Protein AF-0000000084469765 (afdb_homodimer)

pLDDT: mean 85.19, std 21.88, range [20.09, 98.94]

Structure (mmCIF, N/CA/C/O backbone):
data_AF-0000000084469765-model_v1
#
loop_
_entity.id
_entity.type
_entity.pdbx_description
1 polymer 'SnoaL-like domain-containing protein'
#
loop_
_atom_site.group_PDB
_atom_site.id
_atom_site.type_symbol
_atom_site.label_atom_id
_atom_site.label_alt_id
_atom_site.label_comp_id
_atom_site.label_asym_id
_atom_site.label_entity_id
_atom_site.label_seq_id
_atom_site.pdbx_PDB_ins_code
_atom_site.Cartn_x
_atom_site.Cartn_y
_atom_site.Cartn_z
_atom_site.occupancy
_atom_site.B_iso_or_equiv
_atom_site.auth_seq_id
_atom_site.auth_comp_id
_atom_site.auth_asym_id
_atom_site.auth_atom_id
_atom_site.pdbx_PDB_model_num
ATOM 1 N N . MET A 1 1 ? 21.359 15.156 -1.216 1 36.59 1 MET A N 1
ATOM 2 C CA . MET A 1 1 ? 20.516 13.969 -1.286 1 36.59 1 MET A CA 1
ATOM 3 C C . MET A 1 1 ? 19.797 13.891 -2.623 1 36.59 1 MET A C 1
ATOM 5 O O . MET A 1 1 ? 19.312 14.906 -3.129 1 36.59 1 MET A O 1
ATOM 9 N N . ALA A 1 2 ? 20.156 13.023 -3.451 1 43.5 2 ALA A N 1
ATOM 10 C CA . ALA A 1 2 ? 19.703 13.031 -4.84 1 43.5 2 ALA A CA 1
ATOM 11 C C . ALA A 1 2 ? 18.188 13.203 -4.922 1 43.5 2 ALA A C 1
ATOM 13 O O . ALA A 1 2 ? 17.438 12.555 -4.184 1 43.5 2 ALA A O 1
ATOM 14 N N . SER A 1 3 ? 17.734 14.344 -5.312 1 59.38 3 SER A N 1
ATOM 15 C CA . SER A 1 3 ? 16.344 14.703 -5.551 1 59.38 3 SER A CA 1
ATOM 16 C C . SER A 1 3 ? 15.594 13.594 -6.281 1 59.38 3 SER A C 1
ATOM 18 O O . SER A 1 3 ? 16.125 12.984 -7.215 1 59.38 3 SER A O 1
ATOM 20 N N . GLN A 1 4 ? 14.758 12.805 -5.559 1 74.12 4 GLN A N 1
ATOM 21 C CA . GLN A 1 4 ? 14.008 11.711 -6.18 1 74.12 4 GLN A CA 1
ATOM 22 C C . GLN A 1 4 ? 13.062 12.242 -7.254 1 74.12 4 GLN A C 1
ATOM 24 O O . GLN A 1 4 ? 12.398 13.266 -7.059 1 74.12 4 GLN A O 1
ATOM 29 N N . GLU A 1 5 ? 13.25 11.789 -8.438 1 87.69 5 GLU A N 1
ATOM 30 C CA . GLU A 1 5 ? 12.344 12.156 -9.516 1 87.69 5 GLU A CA 1
ATOM 31 C C . GLU A 1 5 ? 10.883 11.969 -9.102 1 87.69 5 GLU A C 1
ATOM 33 O O . GLU A 1 5 ? 10.531 10.977 -8.461 1 87.69 5 GLU A O 1
ATOM 38 N N . GLN A 1 6 ? 10.117 13.062 -9.273 1 96 6 GLN A N 1
ATOM 39 C CA . GLN A 1 6 ? 8.703 13.047 -8.938 1 96 6 GLN A CA 1
ATOM 40 C C . GLN A 1 6 ? 7.844 12.969 -10.203 1 96 6 GLN A C 1
ATOM 42 O O . GLN A 1 6 ? 8.07 13.711 -11.156 1 96 6 GLN A O 1
ATOM 47 N N . VAL A 1 7 ? 6.977 12 -10.195 1 96.81 7 VAL A N 1
ATOM 48 C CA . VAL A 1 7 ? 6.078 11.789 -11.32 1 96.81 7 VAL A CA 1
ATOM 49 C C . VAL A 1 7 ? 4.629 11.922 -10.867 1 96.81 7 VAL A C 1
ATOM 51 O O . VAL A 1 7 ? 4.215 11.273 -9.898 1 96.81 7 VAL A O 1
ATOM 54 N N . VAL A 1 8 ? 3.945 12.773 -11.555 1 97.75 8 VAL A N 1
ATOM 55 C CA . VAL A 1 8 ? 2.529 12.984 -11.266 1 97.75 8 VAL A CA 1
ATOM 56 C C . VAL A 1 8 ? 1.688 12.508 -12.453 1 97.75 8 VAL A C 1
ATOM 58 O O . VAL A 1 8 ? 1.894 12.953 -13.586 1 97.75 8 VAL A O 1
ATOM 61 N N . ALA A 1 9 ? 0.76 11.602 -12.172 1 96.25 9 ALA A N 1
ATOM 62 C CA . ALA A 1 9 ? -0.083 11.07 -13.234 1 96.25 9 ALA A CA 1
ATOM 63 C C . ALA A 1 9 ? -1.016 12.141 -13.789 1 96.25 9 ALA A C 1
ATOM 65 O O . ALA A 1 9 ? -1.381 13.078 -13.078 1 96.25 9 ALA A O 1
ATOM 66 N N . PRO A 1 10 ? -1.424 11.93 -15.109 1 94.44 10 PRO A N 1
ATOM 67 C CA . PRO A 1 10 ? -2.453 12.836 -15.633 1 94.44 10 PRO A CA 1
ATOM 68 C C . PRO A 1 10 ? -3.732 12.812 -14.797 1 94.44 10 PRO A C 1
ATOM 70 O O . PRO A 1 10 ? -4.105 11.766 -14.258 1 94.44 10 PRO A O 1
ATOM 73 N N . GLY A 1 11 ? -4.355 13.906 -14.656 1 95.06 11 GLY A N 1
ATOM 74 C CA . GLY A 1 11 ? -5.629 13.977 -13.961 1 95.06 11 GLY A CA 1
ATOM 75 C C . GLY A 1 11 ? -5.504 14.477 -12.539 1 95.06 11 GLY A C 1
ATOM 76 O O . GLY A 1 11 ? -6.504 14.82 -11.898 1 95.06 11 GLY A O 1
ATOM 77 N N . VAL A 1 12 ? -4.266 14.492 -12.031 1 98 12 VAL A N 1
ATOM 78 C CA . VAL A 1 12 ? -4.047 15.031 -10.688 1 98 12 VAL A CA 1
ATOM 79 C C . VAL A 1 12 ? -3.914 16.547 -10.766 1 98 12 VAL A C 1
ATOM 81 O O . VAL A 1 12 ? -2.988 17.062 -11.391 1 98 12 VAL A O 1
ATOM 84 N N . PRO A 1 13 ? -4.758 17.266 -10.094 1 98.38 13 PRO A N 1
ATOM 85 C CA . PRO A 1 13 ? -4.676 18.719 -10.156 1 98.38 13 PRO A CA 1
ATOM 86 C C . PRO A 1 13 ? -3.453 19.266 -9.422 1 98.38 13 PRO A C 1
ATOM 88 O O . PRO A 1 13 ? -3.014 18.688 -8.422 1 98.38 13 PRO A O 1
ATOM 91 N N . ALA A 1 14 ? -3.008 20.375 -9.875 1 98.44 14 ALA A N 1
ATOM 92 C CA . ALA A 1 14 ? -1.86 21.031 -9.258 1 98.44 14 ALA A CA 1
ATOM 93 C C . ALA A 1 14 ? -2.125 21.312 -7.777 1 98.44 14 ALA A C 1
ATOM 95 O O . ALA A 1 14 ? -1.207 21.266 -6.957 1 98.44 14 ALA A O 1
ATOM 96 N N . SER A 1 15 ? -3.387 21.641 -7.473 1 98.69 15 SER A N 1
ATOM 97 C CA . SER A 1 15 ? -3.732 21.938 -6.086 1 98.69 15 SER A CA 1
ATOM 98 C C . SER A 1 15 ? -3.553 20.719 -5.191 1 98.69 15 SER A C 1
ATOM 100 O O . SER A 1 15 ? -3.121 20.844 -4.047 1 98.69 15 SER A O 1
ATOM 102 N N . ALA A 1 16 ? -3.879 19.562 -5.691 1 98.75 16 ALA A N 1
ATOM 103 C CA . ALA A 1 16 ? -3.674 18.328 -4.938 1 98.75 16 ALA A CA 1
ATOM 104 C C . ALA A 1 16 ? -2.188 18.047 -4.738 1 98.75 16 ALA A C 1
ATOM 106 O O . ALA A 1 16 ? -1.765 17.656 -3.646 1 98.75 16 ALA A O 1
ATOM 107 N N . VAL A 1 17 ? -1.42 18.266 -5.805 1 98.75 17 VAL A N 1
ATOM 108 C CA . VAL A 1 17 ? 0.022 18.062 -5.719 1 98.75 17 VAL A CA 1
ATOM 109 C C . VAL A 1 17 ? 0.619 18.984 -4.668 1 98.75 17 VAL A C 1
ATOM 111 O O . VAL A 1 17 ? 1.444 18.578 -3.854 1 98.75 17 VAL A O 1
ATOM 114 N N . SER A 1 18 ? 0.195 20.203 -4.688 1 98.75 18 SER A N 1
ATOM 115 C CA . SER A 1 18 ? 0.689 21.188 -3.729 1 98.75 18 SER A CA 1
ATOM 116 C C . SER A 1 18 ? 0.353 20.781 -2.299 1 98.75 18 SER A C 1
ATOM 118 O O . SER A 1 18 ? 1.191 20.891 -1.402 1 98.75 18 SER A O 1
ATOM 120 N N . LEU A 1 19 ? -0.868 20.344 -2.043 1 98.88 19 LEU A N 1
ATOM 121 C CA . LEU A 1 19 ? -1.267 19.891 -0.715 1 98.88 19 LEU A CA 1
ATOM 122 C C . LEU A 1 19 ? -0.397 18.719 -0.257 1 98.88 19 LEU A C 1
ATOM 124 O O . LEU A 1 19 ? 0.121 18.734 0.862 1 98.88 19 LEU A O 1
ATOM 128 N N . ILE A 1 20 ? -0.228 17.734 -1.113 1 98.75 20 ILE A N 1
ATOM 129 C CA . ILE A 1 20 ? 0.513 16.531 -0.775 1 98.75 20 ILE A CA 1
ATOM 130 C C . ILE A 1 20 ? 1.977 16.875 -0.513 1 98.75 20 ILE A C 1
ATOM 132 O O . ILE A 1 20 ? 2.564 16.406 0.467 1 98.75 20 ILE A O 1
ATOM 136 N N . ASP A 1 21 ? 2.51 17.688 -1.367 1 98.31 21 ASP A N 1
ATOM 137 C CA . ASP A 1 21 ? 3.885 18.156 -1.185 1 98.31 21 ASP A CA 1
ATOM 138 C C . ASP A 1 21 ? 4.047 18.891 0.14 1 98.31 21 ASP A C 1
ATOM 140 O O . ASP A 1 21 ? 4.984 18.625 0.896 1 98.31 21 ASP A O 1
ATOM 144 N N . THR A 1 22 ? 3.184 19.812 0.427 1 98.44 22 THR A N 1
ATOM 145 C CA . THR A 1 22 ? 3.219 20.578 1.672 1 98.44 22 THR A CA 1
ATOM 146 C C . THR A 1 22 ? 3.078 19.641 2.875 1 98.44 22 THR A C 1
ATOM 148 O O . THR A 1 22 ? 3.822 19.766 3.85 1 98.44 22 THR A O 1
ATOM 151 N N . PHE A 1 23 ? 2.133 18.719 2.84 1 98.69 23 PHE A N 1
ATOM 152 C CA . PHE A 1 23 ? 1.868 17.812 3.943 1 98.69 23 PHE A CA 1
ATOM 153 C C . PHE A 1 23 ? 3.131 17.047 4.328 1 98.69 23 PHE A C 1
ATOM 155 O O . PHE A 1 23 ? 3.486 16.984 5.508 1 98.69 23 PHE A O 1
ATOM 162 N N . TYR A 1 24 ? 3.818 16.5 3.328 1 97.94 24 TYR A N 1
ATOM 163 C CA . TYR A 1 24 ? 4.996 15.711 3.664 1 97.94 24 TYR A CA 1
ATOM 164 C C . TYR A 1 24 ? 6.141 16.609 4.117 1 97.94 24 TYR A C 1
ATOM 166 O O . TYR A 1 24 ? 6.934 16.219 4.98 1 97.94 24 TYR A O 1
ATOM 174 N N . ARG A 1 25 ? 6.262 17.797 3.566 1 97.25 25 ARG A N 1
ATOM 175 C CA . ARG A 1 25 ? 7.27 18.75 4.027 1 97.25 25 ARG A CA 1
ATOM 176 C C . ARG A 1 25 ? 7.051 19.109 5.496 1 97.25 25 ARG A C 1
ATOM 178 O O . ARG A 1 25 ? 7.977 19.016 6.305 1 97.25 25 ARG A O 1
ATOM 185 N N . VAL A 1 26 ? 5.84 19.438 5.832 1 97.5 26 VAL A N 1
ATOM 186 C CA . VAL A 1 26 ? 5.566 19.906 7.184 1 97.5 26 VAL A CA 1
ATOM 187 C C . VAL A 1 26 ? 5.508 18.719 8.141 1 97.5 26 VAL A C 1
ATOM 189 O O . VAL A 1 26 ? 5.578 18.891 9.359 1 97.5 26 VAL A O 1
ATOM 192 N N . SER A 1 27 ? 5.32 17.516 7.688 1 96.56 27 SER A N 1
ATOM 193 C CA . SER A 1 27 ? 5.41 16.312 8.508 1 96.56 27 SER A CA 1
ATOM 194 C C . SER A 1 27 ? 6.789 16.188 9.141 1 96.56 27 SER A C 1
ATOM 196 O O . SER A 1 27 ? 6.934 15.578 10.211 1 96.56 27 SER A O 1
ATOM 198 N N . ASP A 1 28 ? 7.793 16.734 8.5 1 96.25 28 ASP A N 1
ATOM 199 C CA . ASP A 1 28 ? 9.18 16.594 8.945 1 96.25 28 ASP A CA 1
ATOM 200 C C . ASP A 1 28 ? 9.609 17.781 9.797 1 96.25 28 ASP A C 1
ATOM 202 O O . ASP A 1 28 ? 10.742 17.812 10.281 1 96.25 28 ASP A O 1
ATOM 206 N N . LEU A 1 29 ? 8.789 18.766 9.93 1 94.19 29 LEU A N 1
ATOM 207 C CA . LEU A 1 29 ? 9.109 19.984 10.672 1 94.19 29 LEU A CA 1
ATOM 208 C C . LEU A 1 29 ? 8.453 19.969 12.047 1 94.19 29 LEU A C 1
ATOM 210 O O . LEU A 1 29 ? 7.449 19.281 12.258 1 94.19 29 LEU A O 1
ATOM 214 N N . PRO A 1 30 ? 8.953 20.734 12.984 1 90.06 30 PRO A N 1
ATOM 215 C CA . PRO A 1 30 ? 8.383 20.75 14.336 1 90.06 30 PRO A CA 1
ATOM 216 C C . PRO A 1 30 ? 7.133 21.625 14.438 1 90.06 30 PRO A C 1
ATOM 218 O O . PRO A 1 30 ? 6.516 21.703 15.5 1 90.06 30 PRO A O 1
ATOM 221 N N . THR A 1 31 ? 6.57 22.125 13.414 1 90.88 31 THR A N 1
ATOM 222 C CA . THR A 1 31 ? 5.457 23.062 13.445 1 90.88 31 THR A CA 1
ATOM 223 C C . THR A 1 31 ? 4.125 22.328 13.391 1 90.88 31 THR A C 1
ATOM 225 O O . THR A 1 31 ? 3.738 21.812 12.344 1 90.88 31 THR A O 1
ATOM 228 N N . ASP A 1 32 ? 3.355 22.406 14.398 1 95.56 32 ASP A N 1
ATOM 229 C CA . ASP A 1 32 ? 2.074 21.703 14.469 1 95.56 32 ASP A CA 1
ATOM 230 C C . ASP A 1 32 ? 1.004 22.453 13.672 1 95.56 32 ASP A C 1
ATOM 232 O O . ASP A 1 32 ? 0.179 21.828 13 1 95.56 32 ASP A O 1
ATOM 236 N N . ASP A 1 33 ? 1.081 23.719 13.711 1 96.25 33 ASP A N 1
ATOM 237 C CA . ASP A 1 33 ? 0.014 24.5 13.086 1 96.25 33 ASP A CA 1
ATOM 238 C C . ASP A 1 33 ? -0.043 24.25 11.586 1 96.25 33 ASP A C 1
ATOM 240 O O . ASP A 1 33 ? -1.118 24.016 11.023 1 96.25 33 ASP A O 1
ATOM 244 N N . GLU A 1 34 ? 1.101 24.406 10.945 1 96.75 34 GLU A N 1
ATOM 245 C CA . GLU A 1 34 ? 1.133 24.188 9.508 1 96.75 34 GLU A CA 1
ATOM 246 C C . GLU A 1 34 ? 0.722 22.766 9.156 1 96.75 34 GLU A C 1
ATOM 248 O O . GLU A 1 34 ? 0.023 22.531 8.164 1 96.75 34 GLU A O 1
ATOM 253 N N . TYR A 1 35 ? 1.145 21.812 9.953 1 97.94 35 TYR A N 1
ATOM 254 C CA . TYR A 1 35 ? 0.777 20.406 9.773 1 97.94 35 TYR A CA 1
ATOM 255 C C . TYR A 1 35 ? -0.729 20.219 9.906 1 97.94 35 TYR A C 1
ATOM 257 O O . TYR A 1 35 ? -1.361 19.609 9.039 1 97.94 35 TYR A O 1
ATOM 265 N N . MET A 1 36 ? -1.303 20.812 10.898 1 98.12 36 MET A N 1
ATOM 266 C CA . MET A 1 36 ? -2.727 20.625 11.164 1 98.12 36 MET A CA 1
ATOM 267 C C . MET A 1 36 ? -3.572 21.344 10.117 1 98.12 36 MET A C 1
ATOM 269 O O . MET A 1 36 ? -4.695 20.922 9.828 1 98.12 36 MET A O 1
ATOM 273 N N . ALA A 1 37 ? -3.029 22.359 9.57 1 98.25 37 ALA A N 1
ATOM 274 C CA . ALA A 1 37 ? -3.756 23.156 8.57 1 98.25 37 ALA A CA 1
ATOM 275 C C . ALA A 1 37 ? -3.99 22.344 7.301 1 98.25 37 ALA A C 1
ATOM 277 O O . ALA A 1 37 ? -4.789 22.734 6.449 1 98.25 37 ALA A O 1
ATOM 278 N N . CYS A 1 38 ? -3.342 21.234 7.117 1 98.75 38 CYS A N 1
ATOM 279 C CA . CYS A 1 38 ? -3.518 20.406 5.934 1 98.75 38 CYS A CA 1
ATOM 280 C C . CYS A 1 38 ? -4.793 19.578 6.035 1 98.75 38 CYS A C 1
ATOM 282 O O . CYS A 1 38 ? -5.254 19.016 5.039 1 98.75 38 CYS A O 1
ATOM 284 N N . PHE A 1 39 ? -5.383 19.453 7.25 1 98.81 39 PHE A N 1
ATOM 285 C CA . PHE A 1 39 ? -6.469 18.516 7.496 1 98.81 39 PHE A CA 1
ATOM 286 C C . PHE A 1 39 ? -7.801 19.25 7.629 1 98.81 39 PHE A C 1
ATOM 288 O O . PHE A 1 39 ? -7.867 20.328 8.227 1 98.81 39 PHE A O 1
ATOM 295 N N . ALA A 1 40 ? -8.836 18.641 7.051 1 98.69 40 ALA A N 1
ATOM 296 C CA . ALA A 1 40 ? -10.195 19.031 7.406 1 98.69 40 ALA A CA 1
ATOM 297 C C . ALA A 1 40 ? -10.477 18.766 8.883 1 98.69 40 ALA A C 1
ATOM 299 O O . ALA A 1 40 ? -9.836 17.906 9.5 1 98.69 40 ALA A O 1
ATOM 300 N N . PRO A 1 41 ? -11.398 19.469 9.477 1 97.62 41 PRO A N 1
ATOM 301 C CA . PRO A 1 41 ? -11.633 19.344 10.922 1 97.62 41 PRO A CA 1
ATOM 302 C C . PRO A 1 41 ? -12.047 17.938 11.336 1 97.62 41 PRO A C 1
ATOM 304 O O . PRO A 1 41 ? -11.766 17.516 12.461 1 97.62 41 PRO A O 1
ATOM 307 N N . ASP A 1 42 ? -12.664 17.188 10.461 1 96.81 42 ASP A N 1
ATOM 308 C CA . ASP A 1 42 ? -13.125 15.852 10.789 1 96.81 42 ASP A CA 1
ATOM 309 C C . ASP A 1 42 ? -12.336 14.789 10.031 1 96.81 42 ASP A C 1
ATOM 311 O O . ASP A 1 42 ? -12.844 13.703 9.75 1 96.81 42 ASP A O 1
ATOM 315 N N . ALA A 1 43 ? -11.164 15.172 9.656 1 98 43 ALA A N 1
ATOM 316 C CA . ALA A 1 43 ? -10.336 14.266 8.859 1 98 43 ALA A CA 1
ATOM 317 C C . ALA A 1 43 ? -10.109 12.945 9.594 1 98 43 ALA A C 1
ATOM 319 O O . ALA A 1 43 ? -10.117 12.898 10.828 1 98 43 ALA A O 1
ATOM 320 N N . VAL A 1 44 ? -9.953 11.906 8.836 1 94.38 44 VAL A N 1
ATOM 321 C CA . VAL A 1 44 ? -9.586 10.586 9.328 1 94.38 44 VAL A CA 1
ATOM 322 C C . VAL A 1 44 ? -8.148 10.273 8.922 1 94.38 44 VAL A C 1
ATOM 324 O O . VAL A 1 44 ? -7.781 10.422 7.754 1 94.38 44 VAL A O 1
ATOM 327 N N . PHE A 1 45 ? -7.41 9.922 9.898 1 92.56 45 PHE A N 1
ATOM 328 C CA . PHE A 1 45 ? -5.988 9.641 9.75 1 92.56 45 PHE A CA 1
ATOM 329 C C . PHE A 1 45 ? -5.66 8.242 10.242 1 92.56 45 PHE A C 1
ATOM 331 O O . PHE A 1 45 ? -5.906 7.91 11.406 1 92.56 45 PHE A O 1
ATOM 338 N N . ASN A 1 46 ? -5.094 7.438 9.227 1 89.38 46 ASN A N 1
ATOM 339 C CA . ASN A 1 46 ? -4.883 6.035 9.578 1 89.38 46 ASN A CA 1
ATOM 340 C C . ASN A 1 46 ? -3.557 5.516 9.031 1 89.38 46 ASN A C 1
ATOM 342 O O . ASN A 1 46 ? -3.449 5.199 7.848 1 89.38 46 ASN A O 1
ATOM 346 N N . ILE A 1 47 ? -2.506 5.281 9.867 1 82.12 47 ILE A N 1
ATOM 347 C CA . ILE A 1 47 ? -1.258 4.613 9.516 1 82.12 47 ILE A CA 1
ATOM 348 C C . ILE A 1 47 ? -1.161 3.277 10.25 1 82.12 47 ILE A C 1
ATOM 350 O O . ILE A 1 47 ? -1.103 2.217 9.625 1 82.12 47 ILE A O 1
ATOM 354 N N . MET A 1 48 ? -1.177 3.305 11.57 1 71.81 48 MET A N 1
ATOM 355 C CA . MET A 1 48 ? -1.205 2.117 12.422 1 71.81 48 MET A CA 1
ATOM 356 C C . MET A 1 48 ? -2.535 2.008 13.156 1 71.81 48 MET A C 1
ATOM 358 O O . MET A 1 48 ? -3.078 0.912 13.312 1 71.81 48 MET A O 1
ATOM 362 N N . LYS A 1 49 ? -2.99 3.158 13.5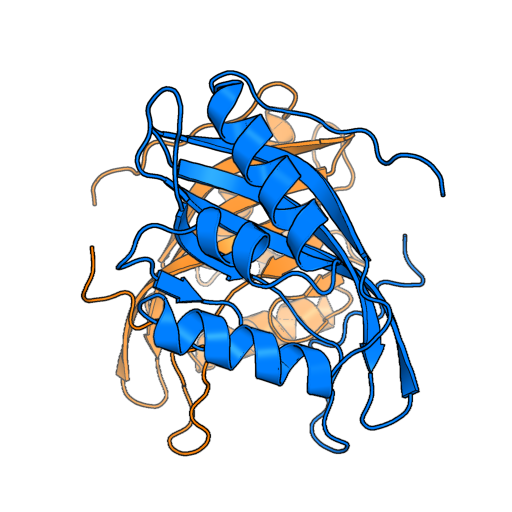31 1 77.44 49 LYS A N 1
ATOM 363 C CA . LYS A 1 49 ? -4.273 3.312 14.211 1 77.44 49 LYS A CA 1
ATOM 364 C C . LYS A 1 49 ? -5.055 4.496 13.648 1 77.44 49 LYS A C 1
ATOM 366 O O . LYS A 1 49 ? -4.469 5.52 13.297 1 77.44 49 LYS A O 1
ATOM 371 N N . GLU A 1 50 ? -6.391 4.242 13.695 1 85.62 50 GLU A N 1
ATOM 372 C CA . GLU A 1 50 ? -7.25 5.309 13.203 1 85.62 50 GLU A CA 1
ATOM 373 C C . GLU A 1 50 ? -7.332 6.465 14.203 1 85.62 50 GLU A C 1
ATOM 375 O O . GLU A 1 50 ? -7.461 6.238 15.406 1 85.62 50 GLU A O 1
ATOM 380 N N . ARG A 1 51 ? -7.188 7.621 13.695 1 93 51 ARG A N 1
ATOM 381 C CA . ARG A 1 51 ? -7.43 8.867 14.414 1 93 51 ARG A CA 1
ATOM 382 C C . ARG A 1 51 ? -8.469 9.719 13.703 1 93 51 ARG A C 1
ATOM 384 O O . ARG A 1 51 ? -8.461 9.812 12.469 1 93 51 ARG A O 1
ATOM 391 N N . VAL A 1 52 ? -9.273 10.328 14.539 1 94.44 52 VAL A N 1
ATOM 392 C CA . VAL A 1 52 ? -10.352 11.117 13.945 1 94.44 52 VAL A CA 1
ATOM 393 C C . VAL A 1 52 ? -10.344 12.531 14.516 1 94.44 52 VAL A C 1
ATOM 395 O O . VAL A 1 52 ? -10.336 12.711 15.734 1 94.44 52 VAL A O 1
ATOM 398 N N . GLY A 1 53 ? -10.32 13.453 13.602 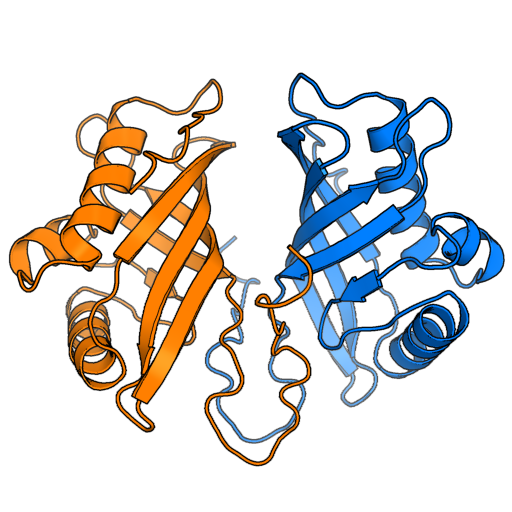1 97.69 53 GLY A N 1
ATOM 399 C CA . GLY A 1 53 ? -10.391 14.844 14.008 1 97.69 53 GLY A CA 1
ATOM 400 C C . GLY A 1 53 ? -9.039 15.414 14.406 1 97.69 53 GLY A C 1
ATOM 401 O O . GLY A 1 53 ? -8.086 14.672 14.633 1 97.69 53 GLY A O 1
ATOM 402 N N . HIS A 1 54 ? -8.992 16.703 14.539 1 98 54 HIS A N 1
ATOM 403 C CA . HIS A 1 54 ? -7.746 17.422 14.781 1 98 54 HIS A CA 1
ATOM 404 C C . HIS A 1 54 ? -7.113 17 16.109 1 98 54 HIS A C 1
ATOM 406 O O . HIS A 1 54 ? -5.895 16.828 16.188 1 98 54 HIS A O 1
ATOM 412 N N . ASP A 1 55 ? -7.902 16.781 17.062 1 97.44 55 ASP A N 1
ATOM 413 C CA . ASP A 1 55 ? -7.355 16.469 18.375 1 97.44 55 ASP A CA 1
ATOM 414 C C . ASP A 1 55 ? -6.602 15.141 18.359 1 97.44 55 ASP A C 1
ATOM 416 O O . ASP A 1 55 ? -5.449 15.07 18.781 1 97.44 55 ASP A O 1
ATOM 420 N N . GLU A 1 56 ? -7.273 14.133 17.844 1 96.69 56 GLU A N 1
ATOM 421 C CA . GLU A 1 56 ? -6.629 12.828 17.828 1 96.69 56 GLU A CA 1
ATOM 422 C C . GLU A 1 56 ? -5.422 12.82 16.891 1 96.69 56 GLU A C 1
ATOM 424 O O . GLU A 1 56 ? -4.41 12.18 17.172 1 96.69 56 GLU A O 1
ATOM 429 N N . ILE A 1 57 ? -5.539 13.523 15.789 1 97.19 57 ILE A N 1
ATOM 430 C CA . ILE A 1 57 ? -4.441 13.586 14.836 1 97.19 57 ILE A CA 1
ATOM 431 C C . ILE A 1 57 ? -3.248 14.305 15.461 1 97.19 57 ILE A C 1
ATOM 433 O O . ILE A 1 57 ? -2.107 13.852 15.344 1 97.19 57 ILE A O 1
ATOM 437 N N . LEU A 1 58 ? -3.539 15.383 16.156 1 97.44 58 LEU A N 1
ATOM 438 C CA . LEU A 1 58 ? -2.471 16.109 16.828 1 97.44 58 LEU A CA 1
ATOM 439 C C . LEU A 1 58 ? -1.814 15.242 17.891 1 97.44 58 LEU A C 1
ATOM 441 O O . LEU A 1 58 ? -0.59 15.242 18.031 1 97.44 58 LEU A O 1
ATOM 445 N N . GLN A 1 59 ? -2.586 14.508 18.641 1 95.88 59 GLN A N 1
ATOM 446 C CA . GLN A 1 59 ? -2.043 13.609 19.656 1 95.88 59 GLN A CA 1
ATOM 447 C C . GLN A 1 59 ? -1.144 12.547 19.016 1 95.88 59 GLN A C 1
ATOM 449 O O . GLN A 1 59 ? -0.088 12.219 19.562 1 95.88 59 GLN A O 1
ATOM 454 N N . SER A 1 60 ? -1.591 12.055 17.953 1 93.06 60 SER A N 1
ATOM 455 C CA . SER A 1 60 ? -0.788 11.07 17.234 1 93.06 60 SER A CA 1
ATOM 456 C C . SER A 1 60 ? 0.536 11.672 16.766 1 93.06 60 SER A C 1
ATOM 458 O O . SER A 1 60 ? 1.579 11.016 16.844 1 93.06 60 SER A O 1
ATOM 460 N N . ARG A 1 61 ? 0.444 12.867 16.234 1 95.56 61 ARG A N 1
ATOM 461 C CA . ARG A 1 61 ? 1.659 13.547 15.805 1 95.56 61 ARG A CA 1
ATOM 462 C C . ARG A 1 61 ? 2.645 13.695 16.969 1 95.56 61 ARG A C 1
ATOM 464 O O . ARG A 1 61 ? 3.832 13.398 16.812 1 95.56 61 ARG A O 1
ATOM 471 N N . LYS A 1 62 ? 2.189 14.117 18.062 1 94.25 62 LYS A N 1
ATOM 472 C CA . LYS A 1 62 ? 3.037 14.312 19.234 1 94.25 62 LYS A CA 1
ATOM 473 C C . LYS A 1 62 ? 3.652 13 19.688 1 94.25 62 LYS A C 1
ATOM 475 O O . LYS A 1 62 ? 4.844 12.938 20.016 1 94.25 62 LYS A O 1
ATOM 480 N N . TRP A 1 63 ? 2.863 12.023 19.688 1 90.75 63 TRP A N 1
ATOM 481 C CA . TRP A 1 63 ? 3.363 10.703 20.047 1 90.75 63 TRP A CA 1
ATOM 482 C C . TRP A 1 63 ? 4.441 10.25 19.062 1 90.75 63 TRP A C 1
ATOM 484 O O . TRP A 1 63 ? 5.473 9.711 19.484 1 90.75 63 TRP A O 1
ATOM 494 N N . GLY A 1 64 ? 4.18 10.406 17.812 1 88.38 64 GLY A N 1
ATOM 495 C CA . GLY A 1 64 ? 5.152 10.031 16.797 1 88.38 64 GLY A CA 1
ATOM 496 C C . GLY A 1 64 ? 6.512 10.672 17 1 88.38 64 GLY A C 1
ATOM 497 O O . GLY A 1 64 ? 7.543 10.031 16.828 1 88.38 64 GLY A O 1
ATOM 498 N N . LYS A 1 65 ? 6.516 11.82 17.469 1 90.69 65 LYS A N 1
ATOM 499 C CA . LYS A 1 65 ? 7.758 12.555 17.688 1 90.69 65 LYS A CA 1
ATOM 500 C C . LYS A 1 65 ? 8.531 11.984 18.875 1 90.69 65 LYS A C 1
ATOM 502 O O . LYS A 1 65 ? 9.711 12.281 19.047 1 90.69 65 LYS A O 1
ATOM 507 N N . THR A 1 66 ? 7.828 11.148 19.641 1 90.5 66 THR A N 1
ATOM 508 C CA . THR A 1 66 ? 8.523 10.5 20.75 1 90.5 66 THR A CA 1
ATOM 509 C C . THR A 1 66 ? 9.125 9.172 20.312 1 90.5 66 THR A C 1
ATOM 511 O O . THR A 1 66 ? 9.984 8.617 20.984 1 90.5 66 THR A O 1
ATOM 514 N N . THR A 1 67 ? 8.703 8.641 19.234 1 86.81 67 THR A N 1
ATOM 515 C CA . THR A 1 67 ? 9.086 7.289 18.844 1 86.81 67 THR A CA 1
ATOM 516 C C . THR A 1 67 ? 10.18 7.32 17.766 1 86.81 67 THR A C 1
ATOM 518 O O . THR A 1 67 ? 10.859 6.32 17.547 1 86.81 67 THR A O 1
ATOM 521 N N . ARG A 1 68 ? 10.336 8.438 17.125 1 89.69 68 ARG A N 1
ATOM 522 C CA . ARG A 1 68 ? 11.312 8.547 16.047 1 89.69 68 ARG A CA 1
ATOM 523 C C . ARG A 1 68 ? 11.891 9.953 15.977 1 89.69 68 ARG A C 1
ATOM 525 O O . ARG A 1 68 ? 11.242 10.922 16.375 1 89.69 68 ARG A O 1
ATOM 532 N N . THR A 1 69 ? 13.078 10.047 15.484 1 92.12 69 THR A N 1
ATOM 533 C CA . THR A 1 69 ? 13.75 11.32 15.227 1 92.12 69 THR A CA 1
ATOM 534 C C . THR A 1 69 ? 14.359 11.336 13.828 1 92.12 69 THR A C 1
ATOM 536 O O . THR A 1 69 ? 14.492 10.297 13.188 1 92.12 69 THR A O 1
ATOM 539 N N . GLY A 1 70 ? 14.594 12.57 13.312 1 94.12 70 GLY A N 1
ATOM 540 C CA . GLY A 1 70 ? 15.281 12.727 12.047 1 94.12 70 GLY A CA 1
ATOM 541 C C . GLY A 1 70 ? 14.469 12.234 10.859 1 94.12 70 GLY A C 1
ATOM 542 O O . GLY A 1 70 ? 15.023 11.703 9.898 1 94.12 70 GLY A O 1
ATOM 543 N N . GLN A 1 71 ? 13.234 12.281 10.984 1 95.06 71 GLN A N 1
ATOM 544 C CA . GLN A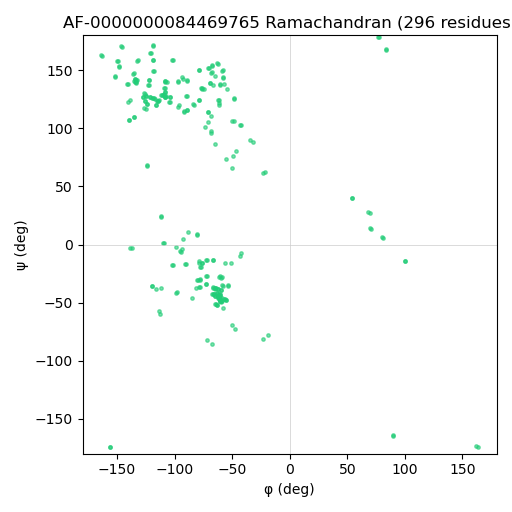 1 71 ? 12.406 11.758 9.898 1 95.06 71 GLN A CA 1
ATOM 545 C C . GLN A 1 71 ? 12.5 12.648 8.656 1 95.06 71 GLN A C 1
ATOM 547 O O . GLN A 1 71 ? 12.539 13.875 8.773 1 95.06 71 GLN A O 1
ATOM 552 N N . VAL A 1 72 ? 12.57 12.031 7.508 1 95.31 72 VAL A N 1
ATOM 553 C CA . VAL A 1 72 ? 12.555 12.656 6.191 1 95.31 72 VAL A CA 1
ATOM 554 C C . VAL A 1 72 ? 11.617 11.883 5.262 1 95.31 72 VAL A C 1
ATOM 556 O O . VAL A 1 72 ? 11.922 10.758 4.863 1 95.31 72 VAL A O 1
ATOM 559 N N . HIS A 1 73 ? 10.492 12.516 4.945 1 96.62 73 HIS A N 1
ATOM 560 C CA . HIS A 1 73 ? 9.562 11.922 3.986 1 96.62 73 HIS A CA 1
ATOM 561 C C . HIS A 1 73 ? 9.906 12.344 2.561 1 96.62 73 HIS A C 1
ATOM 563 O O . HIS A 1 73 ? 10.25 13.5 2.318 1 96.62 73 HIS A O 1
ATOM 569 N N . ARG A 1 74 ? 9.766 11.422 1.68 1 96.25 74 ARG A N 1
ATOM 570 C CA . ARG A 1 74 ? 9.859 11.68 0.245 1 96.25 74 ARG A CA 1
ATOM 571 C C . ARG A 1 74 ? 8.734 10.977 -0.509 1 96.25 74 ARG A C 1
ATOM 573 O O . ARG A 1 74 ? 8.328 9.875 -0.143 1 96.25 74 ARG A O 1
ATOM 580 N N . TRP A 1 75 ? 8.242 11.711 -1.478 1 96.75 75 TRP A N 1
ATOM 581 C CA . TRP A 1 75 ? 7.328 11.016 -2.381 1 96.75 75 TRP A CA 1
ATOM 582 C C . TRP A 1 75 ? 7.871 11.008 -3.805 1 96.75 75 TRP A C 1
ATOM 584 O O . TRP A 1 75 ? 8.641 11.898 -4.188 1 96.75 75 TRP A O 1
ATOM 594 N N . SER A 1 76 ? 7.547 9.977 -4.566 1 96.88 76 SER A N 1
ATOM 595 C CA . SER A 1 76 ? 8.086 9.844 -5.918 1 96.88 76 SER A CA 1
ATOM 596 C C . SER A 1 76 ? 6.965 9.828 -6.957 1 96.88 76 SER A C 1
ATOM 598 O O . SER A 1 76 ? 7.133 10.336 -8.062 1 96.88 76 SER A O 1
ATOM 600 N N . HIS A 1 77 ? 5.785 9.211 -6.648 1 97.56 77 HIS A N 1
ATOM 601 C CA . HIS A 1 77 ? 4.703 9.109 -7.621 1 97.56 77 HIS A CA 1
ATOM 602 C C . HIS A 1 77 ? 3.359 9.469 -6.992 1 97.56 77 HIS A C 1
ATOM 604 O O . HIS A 1 77 ? 3.088 9.094 -5.848 1 97.56 77 HIS A O 1
ATOM 610 N N . ILE A 1 78 ? 2.529 10.117 -7.707 1 98.44 78 ILE A N 1
ATOM 611 C CA . ILE A 1 78 ? 1.131 10.352 -7.363 1 98.44 78 ILE A CA 1
ATOM 612 C C . ILE A 1 78 ? 0.229 9.859 -8.492 1 98.44 78 ILE A C 1
ATOM 614 O O . ILE A 1 78 ? 0.438 10.195 -9.656 1 98.44 78 ILE A O 1
ATOM 618 N N . TRP A 1 79 ? -0.716 9.062 -8.117 1 97.81 79 TRP A N 1
ATOM 619 C CA . TRP A 1 79 ? -1.748 8.586 -9.031 1 97.81 79 TRP A CA 1
ATOM 620 C C . TRP A 1 79 ? -3.137 8.977 -8.539 1 97.81 79 TRP A C 1
ATOM 622 O O . TRP A 1 79 ? -3.289 9.461 -7.41 1 97.81 79 TRP A O 1
ATOM 632 N N . THR A 1 80 ? -4.078 8.852 -9.461 1 97.25 80 THR A N 1
ATOM 633 C CA . THR A 1 80 ? -5.461 9.117 -9.086 1 97.25 80 THR A CA 1
ATOM 634 C C . THR A 1 80 ? -6.383 8.016 -9.586 1 97.25 80 THR A C 1
ATOM 636 O O . THR A 1 80 ? -6.145 7.43 -10.648 1 97.25 80 THR A O 1
ATOM 639 N N . THR A 1 81 ? -7.391 7.664 -8.758 1 95.56 81 THR A N 1
ATOM 640 C CA . THR A 1 81 ? -8.391 6.68 -9.148 1 95.56 81 THR A CA 1
ATOM 641 C C . THR A 1 81 ? -9.75 7.348 -9.375 1 95.56 81 THR A C 1
ATOM 643 O O . THR A 1 81 ? -10.734 6.676 -9.68 1 95.56 81 THR A O 1
ATOM 646 N N . GLY A 1 82 ? -9.836 8.578 -9.234 1 93.19 82 GLY A N 1
ATOM 647 C CA . GLY A 1 82 ? -11.055 9.359 -9.367 1 93.19 82 GLY A CA 1
ATOM 648 C C . GLY A 1 82 ? -10.953 10.742 -8.758 1 93.19 82 GLY A C 1
ATOM 649 O O . GLY A 1 82 ? -9.875 11.148 -8.312 1 93.19 82 GLY A O 1
ATOM 650 N N . PRO A 1 83 ? -12.039 11.422 -8.742 1 95.44 83 PRO A N 1
ATOM 651 C CA . PRO A 1 83 ? -11.992 12.781 -8.195 1 95.44 83 PRO A CA 1
ATOM 652 C C . PRO A 1 83 ? -11.586 12.82 -6.727 1 95.44 83 PRO A C 1
ATOM 654 O O . PRO A 1 83 ? -12.172 12.109 -5.902 1 95.44 83 PRO A O 1
ATOM 657 N N . ASP A 1 84 ? -10.57 13.562 -6.449 1 97.94 84 ASP A N 1
ATOM 658 C CA . ASP A 1 84 ? -10.125 13.945 -5.109 1 97.94 84 ASP A CA 1
ATOM 659 C C . ASP A 1 84 ? -9.562 12.75 -4.355 1 97.94 84 ASP A C 1
ATOM 661 O O . ASP A 1 84 ? -9.516 12.75 -3.123 1 97.94 84 ASP A O 1
ATOM 665 N N . VAL A 1 85 ? -9.281 11.648 -5.066 1 97.81 85 VAL A N 1
ATOM 666 C CA . VAL A 1 85 ? -8.641 10.477 -4.477 1 97.81 85 VAL A CA 1
ATOM 667 C C . VAL A 1 85 ? -7.262 10.273 -5.094 1 97.81 85 VAL A C 1
ATOM 669 O O . VAL A 1 85 ? -7.133 10.172 -6.316 1 97.81 85 VAL A O 1
ATOM 672 N N . TYR A 1 86 ? -6.219 10.234 -4.246 1 98.38 86 TYR A N 1
ATOM 673 C CA . TYR A 1 86 ? -4.852 10.156 -4.742 1 98.38 86 TYR A CA 1
ATOM 674 C C . TYR A 1 86 ? -4.062 9.086 -3.988 1 98.38 86 TYR A C 1
ATOM 676 O O . TYR A 1 86 ? -4.242 8.914 -2.781 1 98.38 86 TYR A O 1
ATOM 684 N N . TYR A 1 87 ? -3.283 8.367 -4.723 1 97.5 87 TYR A N 1
ATOM 685 C CA . TYR A 1 87 ? -2.316 7.422 -4.168 1 97.5 87 TYR A CA 1
ATOM 686 C C . TYR A 1 87 ? -0.892 7.934 -4.352 1 97.5 87 TYR A C 1
ATOM 688 O O . TYR A 1 87 ? -0.536 8.422 -5.426 1 97.5 87 TYR A O 1
ATOM 696 N N . VAL A 1 88 ? -0.115 7.824 -3.277 1 97.94 88 VAL A N 1
ATOM 697 C CA . VAL A 1 88 ? 1.235 8.375 -3.287 1 97.94 88 VAL A CA 1
ATOM 698 C C . VAL A 1 88 ? 2.242 7.293 -2.908 1 97.94 88 VAL A C 1
ATOM 700 O O . VAL A 1 88 ? 2.076 6.609 -1.894 1 97.94 88 VAL A O 1
ATOM 703 N N . LEU A 1 89 ? 3.174 7.086 -3.783 1 97.19 89 LEU A N 1
ATOM 704 C CA . LEU A 1 89 ? 4.328 6.254 -3.457 1 97.19 89 LEU A CA 1
ATOM 705 C C . LEU A 1 89 ? 5.449 7.094 -2.855 1 97.19 89 LEU A C 1
ATOM 707 O O . LEU A 1 89 ? 5.844 8.117 -3.426 1 97.19 89 LEU A O 1
ATOM 711 N N . GLY A 1 90 ? 5.922 6.66 -1.707 1 95.19 90 GLY A N 1
ATOM 712 C CA . GLY A 1 90 ? 7.043 7.355 -1.096 1 95.19 90 GLY A CA 1
ATOM 713 C C . GLY A 1 90 ? 7.832 6.48 -0.138 1 95.19 90 GLY A C 1
ATOM 714 O O . GLY A 1 90 ? 7.637 5.266 -0.091 1 95.19 90 GLY A O 1
ATOM 715 N N . ASP A 1 91 ? 8.797 7.141 0.522 1 92.5 91 ASP A N 1
ATOM 716 C CA . ASP A 1 91 ? 9.562 6.477 1.574 1 92.5 91 ASP A CA 1
ATOM 717 C C . ASP A 1 91 ? 9.938 7.457 2.686 1 92.5 91 ASP A C 1
ATOM 719 O O . ASP A 1 91 ? 9.703 8.664 2.561 1 92.5 91 ASP A O 1
ATOM 723 N N . ILE A 1 92 ? 10.438 6.871 3.725 1 92.81 92 ILE A N 1
ATOM 724 C CA . ILE A 1 92 ? 10.773 7.703 4.875 1 92.81 92 ILE A CA 1
ATOM 725 C C . ILE A 1 92 ? 12.078 7.223 5.496 1 92.81 92 ILE A C 1
ATOM 727 O O . ILE A 1 92 ? 12.344 6.02 5.551 1 92.81 92 ILE A O 1
ATOM 731 N N . ASP A 1 93 ? 12.914 8.141 5.859 1 92 93 ASP A N 1
ATOM 732 C CA . ASP A 1 93 ? 14.031 7.914 6.773 1 92 93 ASP A CA 1
ATOM 733 C 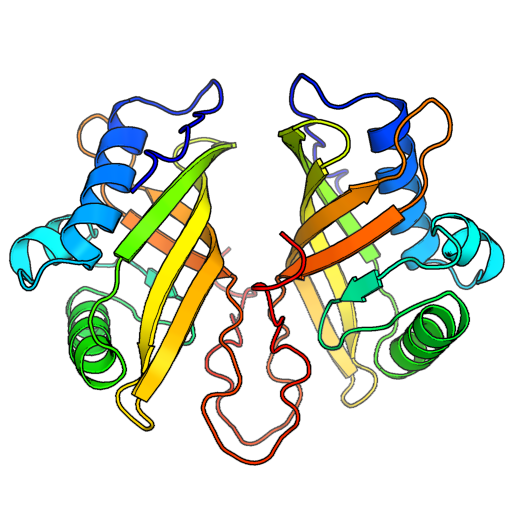C . ASP A 1 93 ? 13.672 8.32 8.195 1 92 93 ASP A C 1
ATOM 735 O O . ASP A 1 93 ? 13 9.336 8.406 1 92 93 ASP A O 1
ATOM 739 N N . PHE A 1 94 ? 14.109 7.512 9.133 1 91.5 94 PHE A N 1
ATOM 740 C CA . PHE A 1 94 ? 14 7.953 10.516 1 91.5 94 PHE A CA 1
ATOM 741 C C . PHE A 1 94 ? 14.898 7.121 11.422 1 91.5 94 PHE A C 1
ATOM 743 O O . PHE A 1 94 ? 15.383 6.062 11.023 1 91.5 94 PHE A O 1
ATOM 750 N N . ASP A 1 95 ? 15.141 7.695 12.609 1 88.88 95 ASP A N 1
ATOM 751 C CA . ASP A 1 95 ? 15.812 6.973 13.688 1 88.88 95 ASP A CA 1
ATOM 752 C C . ASP A 1 95 ? 14.828 6.629 14.805 1 88.88 95 ASP A C 1
ATOM 754 O O . ASP A 1 95 ? 14.109 7.504 15.297 1 88.88 95 ASP A O 1
ATOM 758 N N . ARG A 1 96 ? 14.891 5.363 15.18 1 86 96 ARG A N 1
ATOM 759 C CA . ARG A 1 96 ? 14.023 4.949 16.281 1 86 96 ARG A CA 1
ATOM 760 C C . ARG A 1 96 ? 14.57 5.414 17.625 1 86 96 ARG A C 1
ATOM 762 O O . ARG A 1 96 ? 15.734 5.16 17.938 1 86 96 ARG A O 1
ATOM 769 N N . THR A 1 97 ? 13.68 5.926 18.391 1 87.19 97 THR A N 1
ATOM 770 C CA . THR A 1 97 ? 14.125 6.48 19.672 1 87.19 97 THR A CA 1
ATOM 771 C C . THR A 1 97 ? 14.383 5.367 20.688 1 87.19 97 THR A C 1
ATOM 773 O O . THR A 1 97 ? 15.273 5.492 21.531 1 87.19 97 THR A O 1
ATOM 776 N N . ALA A 1 98 ? 13.656 4.305 20.562 1 82 98 ALA A N 1
ATOM 777 C CA . ALA A 1 98 ? 13.695 3.238 21.562 1 82 98 ALA A CA 1
ATOM 778 C C . ALA A 1 98 ? 15.07 2.572 21.594 1 82 98 ALA A C 1
ATOM 780 O O . ALA A 1 98 ? 15.586 2.238 22.656 1 82 98 ALA A O 1
ATOM 781 N N . ASP A 1 99 ? 15.672 2.402 20.438 1 81.5 99 ASP A N 1
ATOM 782 C CA . ASP A 1 99 ? 16.906 1.62 20.391 1 81.5 99 ASP A CA 1
ATOM 783 C C . ASP A 1 99 ? 17.953 2.281 19.5 1 81.5 99 ASP A C 1
ATOM 785 O O . ASP A 1 99 ? 19.047 1.749 19.312 1 81.5 99 ASP A O 1
ATOM 789 N N . GLY A 1 100 ? 17.562 3.379 18.891 1 82.19 100 GLY A N 1
ATOM 790 C CA . GLY A 1 100 ? 18.484 4.109 18.047 1 82.19 100 GLY A CA 1
ATOM 791 C C . GLY A 1 100 ? 18.641 3.506 16.672 1 82.19 100 GLY A C 1
ATOM 792 O O . GLY A 1 100 ? 19.453 3.975 15.867 1 82.19 100 GLY A O 1
ATOM 793 N N . ALA A 1 101 ? 17.844 2.516 16.391 1 81.38 101 ALA A N 1
ATOM 794 C CA . ALA A 1 101 ? 17.922 1.898 15.078 1 81.38 101 ALA A CA 1
ATOM 795 C C . ALA A 1 101 ? 17.609 2.91 13.977 1 81.38 101 ALA A C 1
ATOM 797 O O . ALA A 1 101 ? 16.688 3.725 14.117 1 81.38 101 ALA A O 1
ATOM 798 N N . GLN A 1 102 ? 18.453 2.812 12.891 1 87.94 102 GLN A N 1
ATOM 799 C CA . GLN A 1 102 ? 18.25 3.688 11.734 1 87.94 102 GLN A CA 1
ATOM 800 C C . GLN A 1 102 ? 17.438 2.99 10.648 1 87.94 102 GLN A C 1
ATOM 802 O O . GLN A 1 102 ? 17.828 1.92 10.172 1 87.94 102 GLN A O 1
ATOM 807 N N . VAL A 1 103 ? 16.344 3.572 10.344 1 85.44 103 VAL A N 1
ATOM 808 C CA . VAL A 1 103 ? 15.508 3.086 9.258 1 85.44 103 VAL A CA 1
ATOM 809 C C . VAL A 1 103 ? 15.648 4.008 8.047 1 85.44 103 VAL A C 1
ATOM 811 O O . VAL A 1 103 ? 15.453 5.223 8.164 1 85.44 103 VAL A O 1
ATOM 814 N N . ARG A 1 104 ? 16.047 3.455 6.918 1 89.38 104 ARG A N 1
ATOM 815 C CA . ARG A 1 104 ? 16.25 4.238 5.707 1 89.38 104 ARG A CA 1
ATOM 816 C C . ARG A 1 104 ? 15.398 3.713 4.559 1 89.38 104 ARG A C 1
ATOM 818 O O . ARG A 1 104 ? 15.273 2.5 4.379 1 89.38 104 ARG A O 1
ATOM 825 N N . ARG A 1 105 ? 14.797 4.676 3.828 1 90.38 105 ARG A N 1
ATOM 826 C CA . ARG A 1 105 ? 14.055 4.418 2.596 1 90.38 105 ARG A CA 1
ATOM 827 C C . ARG A 1 105 ? 12.969 3.375 2.818 1 90.38 105 ARG A C 1
ATOM 829 O O . ARG A 1 105 ? 12.789 2.467 2.004 1 90.38 105 ARG A O 1
ATOM 836 N N . ASN A 1 106 ? 12.344 3.521 3.973 1 89.31 106 ASN A N 1
ATOM 837 C CA . ASN A 1 106 ? 11.195 2.646 4.211 1 89.31 106 ASN A CA 1
ATOM 838 C C . ASN A 1 106 ? 10.008 3.025 3.332 1 89.31 106 ASN A C 1
ATOM 840 O O . ASN A 1 106 ? 9.422 4.094 3.506 1 89.31 106 ASN A O 1
ATOM 844 N N . PRO A 1 107 ? 9.633 2.129 2.398 1 90.19 107 PRO A N 1
ATOM 845 C CA . PRO A 1 107 ? 8.602 2.502 1.429 1 90.19 107 PRO A CA 1
ATOM 846 C C . PRO A 1 107 ? 7.188 2.422 2.006 1 90.19 107 PRO A C 1
ATOM 848 O O . PRO A 1 107 ? 6.93 1.615 2.902 1 90.19 107 PRO A O 1
ATOM 851 N N . TRP A 1 108 ? 6.359 3.266 1.476 1 91.94 108 TRP A N 1
ATOM 852 C CA . TRP A 1 108 ? 4.949 3.273 1.862 1 91.94 108 TRP A CA 1
ATOM 853 C C . TRP A 1 108 ? 4.07 3.734 0.705 1 91.94 108 TRP A C 1
ATOM 855 O O . TRP A 1 108 ? 4.562 4.328 -0.259 1 91.94 108 TRP A O 1
ATOM 865 N N . ILE A 1 109 ? 2.803 3.379 0.75 1 94.38 109 ILE A N 1
ATOM 866 C CA . ILE A 1 109 ? 1.772 3.932 -0.122 1 94.38 109 ILE A CA 1
ATOM 867 C C . ILE A 1 109 ? 0.724 4.66 0.717 1 94.38 109 ILE A C 1
ATOM 869 O O . ILE A 1 109 ? 0.182 4.098 1.671 1 94.38 109 ILE A O 1
ATOM 873 N N . GLY A 1 110 ? 0.496 5.84 0.388 1 95.31 110 GLY A N 1
ATOM 874 C CA . GLY A 1 110 ? -0.558 6.613 1.023 1 95.31 110 GLY A CA 1
ATOM 875 C C . GLY A 1 110 ? -1.749 6.855 0.116 1 95.31 110 GLY A C 1
ATOM 876 O O . GLY A 1 110 ? -1.584 7.125 -1.075 1 95.31 110 GLY A O 1
ATOM 877 N N . ARG A 1 111 ? -2.932 6.773 0.709 1 96.25 111 ARG A N 1
ATOM 878 C CA . ARG A 1 111 ? -4.148 7.191 0.025 1 96.25 111 ARG A CA 1
ATOM 879 C C . ARG A 1 111 ? -4.711 8.469 0.637 1 96.25 111 ARG A C 1
ATOM 881 O O . ARG A 1 111 ? -4.902 8.555 1.852 1 96.25 111 ARG A O 1
ATOM 888 N N . PHE A 1 112 ? -4.973 9.422 -0.225 1 97.75 112 PHE A N 1
ATOM 889 C CA . PHE A 1 112 ? -5.605 10.68 0.152 1 97.75 112 PHE A CA 1
ATOM 890 C C . PHE A 1 112 ? -7.016 10.773 -0.42 1 97.75 112 PHE A C 1
ATOM 892 O O . PHE A 1 112 ? -7.23 10.5 -1.603 1 97.75 112 PHE A O 1
ATOM 899 N N . VAL A 1 113 ? -7.93 11.07 0.425 1 97.88 113 VAL A N 1
ATOM 900 C CA . VAL A 1 113 ? -9.188 11.672 -0.006 1 97.88 113 VAL A CA 1
ATOM 901 C C . VAL A 1 113 ? -9.242 13.133 0.427 1 97.88 113 VAL A C 1
ATOM 903 O O . VAL A 1 113 ? -9.008 13.453 1.598 1 97.88 113 VAL A O 1
ATOM 906 N N . THR A 1 114 ? -9.492 13.977 -0.515 1 98.69 114 THR A N 1
ATOM 907 C CA . THR A 1 114 ? -9.438 15.406 -0.197 1 98.69 114 THR A CA 1
ATOM 908 C C . THR A 1 114 ? -10.797 16.062 -0.425 1 98.69 114 THR A C 1
ATOM 910 O O . THR A 1 114 ? -11.703 15.438 -0.975 1 98.69 114 THR A O 1
ATOM 913 N N . THR A 1 115 ? -10.883 17.328 0.014 1 98.56 115 THR A N 1
ATOM 914 C CA . THR A 1 115 ? -12.109 18.094 -0.166 1 98.56 115 THR A CA 1
ATOM 915 C C . THR A 1 115 ? -12.242 18.578 -1.608 1 98.56 115 THR A C 1
ATOM 917 O O . THR A 1 115 ? -13.312 19.016 -2.025 1 98.56 115 THR A O 1
ATOM 920 N N . GLY A 1 116 ? -11.203 18.547 -2.357 1 97.94 116 GLY A N 1
ATOM 921 C CA . GLY A 1 116 ? -11.211 19.062 -3.713 1 97.94 116 GLY A CA 1
ATOM 922 C C . GLY A 1 116 ? -11.133 20.578 -3.766 1 97.94 116 GLY A C 1
ATOM 923 O O . GLY A 1 116 ? -10.898 21.234 -2.746 1 97.94 116 GLY A O 1
ATOM 924 N N . GLY A 1 117 ? -11.102 21.047 -5.043 1 97.38 117 GLY A N 1
ATOM 925 C CA . GLY A 1 117 ? -11.109 22.484 -5.258 1 97.38 117 GLY A CA 1
ATOM 926 C C . GLY A 1 117 ? -9.719 23.094 -5.297 1 97.38 117 GLY A C 1
ATOM 927 O O . GLY A 1 117 ? -8.727 22.375 -5.445 1 97.38 117 GLY A O 1
ATOM 928 N N . GLU A 1 118 ? -9.648 24.406 -5.168 1 97.69 118 GLU A N 1
ATOM 929 C CA . GLU A 1 118 ? -8.414 25.156 -5.324 1 97.69 118 GLU A CA 1
ATOM 930 C C . GLU A 1 118 ? -7.559 25.078 -4.062 1 97.69 118 GLU A C 1
ATOM 932 O O . GLU A 1 118 ? -6.332 25.203 -4.129 1 97.69 118 GLU A O 1
ATOM 937 N N . LYS A 1 119 ? -8.195 24.953 -2.947 1 98.38 119 LYS A N 1
ATOM 938 C CA . LYS A 1 119 ? -7.523 24.828 -1.657 1 98.38 119 LYS A CA 1
ATOM 939 C C . LYS A 1 119 ? -7.953 23.562 -0.924 1 98.38 119 LYS A C 1
ATOM 941 O O . LYS A 1 119 ? -8.602 23.641 0.121 1 98.38 119 LYS A O 1
ATOM 946 N N . PRO A 1 120 ? -7.566 22.438 -1.441 1 98.81 120 PRO A N 1
ATOM 947 C CA . PRO A 1 120 ? -8.016 21.156 -0.87 1 98.81 120 PRO A CA 1
ATOM 948 C C . PRO A 1 120 ? -7.43 20.891 0.516 1 98.81 120 PRO A C 1
ATOM 950 O O . PRO A 1 120 ? -6.328 21.359 0.82 1 98.81 120 PRO A O 1
ATOM 953 N N . LEU A 1 121 ? -8.203 20.219 1.316 1 98.94 121 LEU A N 1
ATOM 954 C CA . LEU A 1 121 ? -7.773 19.672 2.598 1 98.94 121 LEU A CA 1
ATOM 955 C C . LEU A 1 121 ? -7.898 18.141 2.604 1 98.94 121 LEU A C 1
ATOM 957 O O . LEU A 1 121 ? -8.664 17.578 1.821 1 98.94 121 LEU A O 1
ATOM 961 N N . ILE A 1 122 ? -7.152 17.531 3.502 1 98.81 122 ILE A N 1
ATOM 962 C CA . ILE A 1 122 ? -7.215 16.078 3.648 1 98.81 122 ILE A CA 1
ATOM 963 C C . ILE A 1 122 ? -8.461 15.688 4.445 1 98.81 122 ILE A C 1
ATOM 965 O O . ILE A 1 122 ? -8.656 16.156 5.57 1 98.81 122 ILE A O 1
ATOM 969 N N . LYS A 1 123 ? -9.242 14.867 3.883 1 98.38 123 LYS A N 1
ATOM 970 C CA . LYS A 1 123 ? -10.406 14.312 4.578 1 98.38 123 LYS A CA 1
ATOM 971 C C . LYS A 1 123 ? -10.102 12.922 5.133 1 98.38 123 LYS A C 1
ATOM 973 O O . LYS A 1 123 ? -10.586 12.555 6.207 1 98.38 123 LYS A O 1
ATOM 978 N N . ASP A 1 124 ? -9.438 12.148 4.367 1 97.06 124 ASP A N 1
ATOM 979 C CA . ASP A 1 124 ? -9.047 10.789 4.727 1 97.06 124 ASP A CA 1
ATOM 980 C C . ASP A 1 124 ? -7.621 10.484 4.266 1 97.06 124 ASP A C 1
ATOM 982 O O . ASP A 1 124 ? -7.266 10.75 3.115 1 97.06 124 ASP A O 1
ATOM 986 N N . TYR A 1 125 ? -6.836 10.094 5.168 1 97.06 125 TYR A N 1
ATOM 987 C CA . TYR A 1 125 ? -5.457 9.703 4.902 1 97.06 125 TYR A CA 1
ATOM 988 C C . TYR A 1 125 ? -5.172 8.312 5.457 1 97.06 125 TYR A C 1
ATOM 990 O O . TYR A 1 125 ? -5.254 8.094 6.668 1 97.06 125 TYR A O 1
ATOM 998 N N . TYR A 1 126 ? -4.855 7.406 4.57 1 92.75 126 TYR A N 1
ATOM 999 C CA . TYR A 1 126 ? -4.566 6.02 4.918 1 92.75 126 TYR A CA 1
ATOM 1000 C C . TYR A 1 126 ? -3.217 5.59 4.352 1 92.75 126 TYR A C 1
ATOM 1002 O O . TYR A 1 126 ? -2.947 5.77 3.162 1 92.75 126 TYR A O 1
ATOM 1010 N N . VAL A 1 127 ? -2.371 4.996 5.207 1 93.19 127 VAL A N 1
ATOM 1011 C CA . VAL A 1 127 ? -1.041 4.617 4.742 1 93.19 127 VAL A CA 1
ATOM 1012 C C . VAL A 1 127 ? -0.845 3.111 4.914 1 93.19 127 VAL A C 1
ATOM 1014 O O . VAL A 1 127 ? -1.074 2.57 6 1 93.19 127 VAL A O 1
ATOM 1017 N N . TRP A 1 128 ? -0.455 2.49 3.814 1 90.44 128 TRP A N 1
ATOM 1018 C CA . TRP A 1 128 ? 0.101 1.143 3.883 1 90.44 128 TRP A CA 1
ATOM 1019 C C . TRP A 1 128 ? 1.613 1.187 4.078 1 90.44 128 TRP A C 1
ATOM 1021 O O . TRP A 1 128 ? 2.34 1.711 3.23 1 90.44 128 TRP A O 1
ATOM 1031 N N . VAL A 1 129 ? 2.027 0.688 5.211 1 87.81 129 VAL A N 1
ATOM 1032 C CA . VAL A 1 129 ? 3.453 0.7 5.527 1 87.81 129 VAL A CA 1
ATOM 1033 C C . VAL A 1 129 ? 3.789 -0.472 6.445 1 87.81 129 VAL A C 1
ATOM 1035 O O . VAL A 1 129 ? 2.936 -0.938 7.203 1 87.81 129 VAL A O 1
ATOM 1038 N N . ARG A 1 130 ? 4.977 -0.979 6.215 1 78.44 130 ARG A N 1
ATOM 1039 C CA . ARG A 1 130 ? 5.551 -1.942 7.148 1 78.44 130 ARG A CA 1
ATOM 1040 C C . ARG A 1 130 ? 6.812 -1.387 7.805 1 78.44 130 ARG A C 1
ATOM 1042 O O . ARG A 1 130 ? 7.746 -0.969 7.113 1 78.44 130 ARG A O 1
ATOM 1049 N N . PHE A 1 131 ? 6.684 -1.323 9.102 1 72.25 131 PHE A N 1
ATOM 1050 C CA . PHE A 1 131 ? 7.867 -0.861 9.82 1 72.25 131 PHE A CA 1
ATOM 1051 C C . PHE A 1 131 ? 8.719 -2.039 10.273 1 72.25 131 PHE A C 1
ATOM 1053 O O . PHE A 1 131 ? 8.195 -3.109 10.586 1 72.25 131 PHE A O 1
ATOM 1060 N N . PRO A 1 132 ? 10.047 -1.845 10.242 1 64.81 132 PRO A N 1
ATOM 1061 C CA . PRO A 1 132 ? 10.875 -2.904 10.82 1 64.81 132 PRO A CA 1
ATOM 1062 C C . PRO A 1 132 ? 10.523 -3.205 12.273 1 64.81 132 PRO A C 1
ATOM 1064 O O . PRO A 1 132 ? 9.992 -2.338 12.977 1 64.81 132 PRO A O 1
ATOM 1067 N N . SER A 1 133 ? 10.461 -4.523 12.727 1 51.66 133 SER A N 1
ATOM 1068 C CA . SER A 1 133 ? 10.078 -4.945 14.062 1 51.66 133 SER A CA 1
ATOM 1069 C C . SER A 1 133 ? 10.547 -3.949 15.117 1 51.66 133 SER A C 1
ATOM 1071 O O . SER A 1 133 ? 11.727 -3.596 15.156 1 51.66 133 SER A O 1
ATOM 1073 N N . MET A 1 134 ? 9.867 -3.09 15.414 1 40 134 MET A N 1
ATOM 1074 C CA . MET A 1 134 ? 10.211 -2.324 16.609 1 40 134 MET A CA 1
ATOM 1075 C C . MET A 1 134 ? 10.484 -3.248 17.797 1 40 134 MET A C 1
ATOM 1077 O O . MET A 1 134 ? 11.227 -2.893 18.703 1 40 134 MET A O 1
ATOM 1081 N N . GLN A 1 135 ? 9.461 -4 18.422 1 33.28 135 GLN A N 1
ATOM 1082 C CA . GLN A 1 135 ? 9.68 -4.828 19.609 1 33.28 135 GLN A CA 1
ATOM 1083 C C . GLN A 1 135 ? 10.617 -5.988 19.297 1 33.28 135 GLN A C 1
ATOM 1085 O O . GLN A 1 135 ? 10.688 -6.453 18.156 1 33.28 135 GLN A O 1
ATOM 1090 N N . GLY A 1 136 ? 11.586 -6.531 20.25 1 32.78 136 GLY A N 1
ATOM 1091 C CA . GLY A 1 136 ? 12.414 -7.719 20.375 1 32.78 136 GLY A CA 1
ATOM 1092 C C . GLY A 1 136 ? 11.898 -8.898 19.578 1 32.78 136 GLY A C 1
ATOM 1093 O O . GLY A 1 136 ? 12.68 -9.68 19.031 1 32.78 136 GLY A O 1
ATOM 1094 N N . ASP A 1 137 ? 10.922 -9.656 20.047 1 32.75 137 ASP A N 1
ATOM 1095 C CA . ASP A 1 137 ? 10.562 -11.062 19.859 1 32.75 137 ASP A CA 1
ATOM 1096 C C . ASP A 1 137 ? 10.094 -11.32 18.422 1 32.75 137 ASP A C 1
ATOM 1098 O O . ASP A 1 137 ? 10.406 -12.367 17.844 1 32.75 137 ASP A O 1
ATOM 1102 N N . VAL A 1 138 ? 8.789 -11.07 18.188 1 33.34 138 VAL A N 1
ATOM 1103 C CA . VAL A 1 138 ? 8.211 -11.867 17.109 1 33.34 138 VAL A CA 1
ATOM 1104 C C . VAL A 1 138 ? 8.812 -11.438 15.773 1 33.34 138 VAL A C 1
ATOM 1106 O O . VAL A 1 138 ? 9.023 -10.25 15.531 1 33.34 138 VAL A O 1
ATOM 1109 N N . ALA A 1 139 ? 9.648 -12.352 15.18 1 32.81 139 ALA A N 1
ATOM 1110 C CA . ALA A 1 139 ? 10.078 -12.336 13.781 1 32.81 139 ALA A CA 1
ATOM 1111 C C . ALA A 1 139 ? 9.094 -11.555 12.922 1 32.81 139 ALA A C 1
ATOM 1113 O O . ALA A 1 139 ? 7.945 -11.961 12.742 1 32.81 139 ALA A O 1
ATOM 1114 N N . ASP A 1 140 ? 9.008 -10.422 13.258 1 34.22 140 ASP A N 1
ATOM 1115 C CA . ASP A 1 140 ? 8.086 -9.703 12.383 1 34.22 140 ASP A CA 1
ATOM 1116 C C . ASP A 1 140 ? 8.406 -9.961 10.914 1 34.22 140 ASP A C 1
ATOM 1118 O O . ASP A 1 140 ? 9.461 -9.547 10.422 1 34.22 140 ASP A O 1
ATOM 1122 N N . PRO A 1 141 ? 8.109 -10.961 10.445 1 31.2 141 PRO A N 1
ATOM 1123 C CA . PRO A 1 141 ? 8.484 -11.438 9.109 1 31.2 141 PRO A CA 1
ATOM 1124 C C . PRO A 1 141 ? 8.383 -10.344 8.047 1 31.2 141 PRO A C 1
ATOM 1126 O O . PRO A 1 141 ? 8.773 -10.562 6.898 1 31.2 141 PRO A O 1
ATOM 1129 N N . TYR A 1 142 ? 7.82 -9.258 8.562 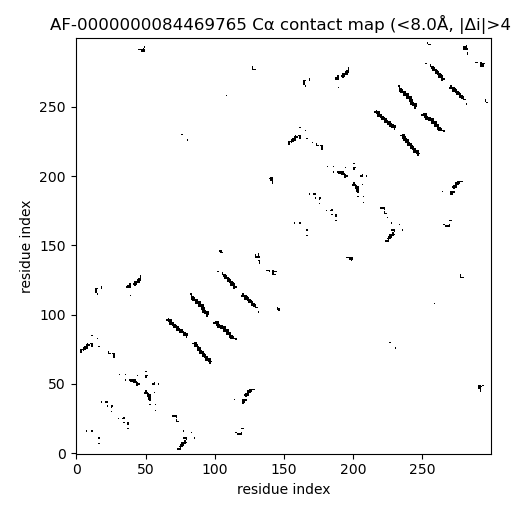1 32.75 142 TYR A N 1
ATOM 1130 C CA . TYR A 1 142 ? 7.539 -8.242 7.551 1 32.75 142 TYR A CA 1
ATOM 1131 C C . TYR A 1 142 ? 8.688 -7.242 7.453 1 32.75 142 TYR A C 1
ATOM 1133 O O . TYR A 1 142 ? 8.547 -6.188 6.828 1 32.75 142 TYR A O 1
ATOM 1141 N N . VAL A 1 143 ? 9.719 -7.438 8.375 1 30.09 143 VAL A N 1
ATOM 1142 C CA . VAL A 1 143 ? 10.867 -6.539 8.281 1 30.09 143 VAL A CA 1
ATOM 1143 C C . VAL A 1 143 ? 11.594 -6.754 6.957 1 30.09 143 VAL A C 1
ATOM 1145 O O . VAL A 1 143 ? 12.07 -7.852 6.672 1 30.09 143 VAL A O 1
ATOM 1148 N N . ILE A 1 144 ? 11.109 -6.043 5.926 1 29.33 144 ILE A N 1
ATOM 1149 C CA . ILE A 1 144 ? 11.859 -6.039 4.676 1 29.33 144 ILE A CA 1
ATOM 1150 C C . ILE A 1 144 ? 13.172 -5.277 4.859 1 29.33 144 ILE A C 1
ATOM 1152 O O . ILE A 1 144 ? 13.172 -4.137 5.324 1 29.33 144 ILE A O 1
ATOM 1156 N N . ASP A 1 145 ? 14.25 -5.961 5.086 1 29.09 145 ASP A N 1
ATOM 1157 C CA . ASP A 1 145 ? 15.531 -5.293 4.883 1 29.09 145 ASP A CA 1
ATOM 1158 C C . ASP A 1 145 ? 15.586 -4.613 3.518 1 29.09 145 ASP A C 1
ATOM 1160 O O . ASP A 1 145 ? 15.805 -5.273 2.498 1 29.09 145 ASP A O 1
ATOM 1164 N N . ASN A 1 146 ? 14.828 -3.65 3.271 1 26.62 146 ASN A N 1
ATOM 1165 C CA . ASN A 1 146 ? 14.836 -2.842 2.059 1 26.62 146 ASN A CA 1
ATOM 1166 C C . ASN A 1 146 ? 16.234 -2.324 1.73 1 26.62 146 ASN A C 1
ATOM 1168 O O . ASN A 1 146 ? 16.422 -1.643 0.723 1 26.62 146 ASN A O 1
ATOM 1172 N N . ARG A 1 147 ? 17.188 -2.326 2.58 1 26.36 147 ARG A N 1
ATOM 1173 C CA . ARG A 1 147 ? 18.516 -1.78 2.316 1 26.36 147 ARG A CA 1
ATOM 1174 C C . ARG A 1 147 ? 19.156 -2.453 1.106 1 26.36 147 ARG A C 1
ATOM 1176 O O . ARG A 1 147 ? 19.797 -1.792 0.292 1 26.36 147 ARG A O 1
ATOM 1183 N N . THR A 1 148 ? 19.188 -3.602 1.224 1 25.08 148 THR A N 1
ATOM 1184 C CA . THR A 1 148 ? 20.234 -4.164 0.368 1 25.08 148 THR A CA 1
ATOM 1185 C C . THR A 1 148 ? 19.734 -4.309 -1.066 1 25.08 148 THR A C 1
ATOM 1187 O O . THR A 1 148 ? 20.516 -4.586 -1.978 1 25.08 148 THR A O 1
ATOM 1190 N N . ARG A 1 149 ? 18.5 -4.66 -1.257 1 25.34 149 ARG A N 1
ATOM 1191 C CA . ARG A 1 149 ? 18.344 -5.105 -2.639 1 25.34 149 ARG A CA 1
ATOM 1192 C C . ARG A 1 149 ? 17.906 -3.951 -3.535 1 25.34 149 ARG A C 1
ATOM 1194 O O . ARG A 1 149 ? 17.328 -4.176 -4.605 1 25.34 149 ARG A O 1
ATOM 1201 N N . VAL A 1 150 ? 17.812 -2.754 -3.082 1 20.09 150 VAL A N 1
ATOM 1202 C CA . VAL A 1 150 ? 17.719 -1.719 -4.105 1 20.09 150 VAL A CA 1
ATOM 1203 C C . VAL A 1 150 ? 18.906 -1.835 -5.062 1 20.09 150 VAL A C 1
ATOM 1205 O O . VAL A 1 150 ? 20.031 -2.076 -4.637 1 20.09 150 VAL A O 1
ATOM 1208 N N . MET B 1 1 ? -21.609 -10.016 -10.188 1 36.78 1 MET B N 1
ATOM 1209 C CA . MET B 1 1 ? -20.703 -9.172 -9.398 1 36.78 1 MET B CA 1
ATOM 1210 C C . MET B 1 1 ? -20.156 -8.023 -10.234 1 36.78 1 MET B C 1
ATOM 1212 O O . MET B 1 1 ? -19.797 -8.211 -11.398 1 36.78 1 MET B O 1
ATOM 1216 N N . ALA B 1 2 ? -20.562 -6.871 -9.984 1 43.56 2 ALA B N 1
ATOM 1217 C CA . ALA B 1 2 ? -20.281 -5.75 -10.883 1 43.56 2 ALA B CA 1
ATOM 1218 C C . ALA B 1 2 ? -18.797 -5.691 -11.234 1 43.56 2 ALA B C 1
ATOM 1220 O O . ALA B 1 2 ? -17.938 -5.809 -10.359 1 43.56 2 ALA B O 1
ATOM 1221 N N . SER B 1 3 ? -18.453 -6.055 -12.43 1 59.22 3 SER B N 1
ATOM 1222 C CA . SER B 1 3 ? -17.125 -6.004 -13.016 1 59.22 3 SER B CA 1
ATOM 1223 C C . SER B 1 3 ? -16.422 -4.684 -12.688 1 59.22 3 SER B C 1
ATOM 1225 O O . SER B 1 3 ? -17.047 -3.619 -12.742 1 59.22 3 SER B O 1
ATOM 1227 N N . GLN B 1 4 ? -15.477 -4.707 -11.711 1 73.75 4 GLN B N 1
ATOM 1228 C CA . GLN B 1 4 ? -14.773 -3.484 -11.336 1 73.75 4 GLN B CA 1
ATOM 1229 C C . GLN B 1 4 ? -13.992 -2.918 -12.516 1 73.75 4 GLN B C 1
ATOM 1231 O O . GLN B 1 4 ? -13.383 -3.668 -13.281 1 73.75 4 GLN B O 1
ATOM 1236 N N . GLU B 1 5 ? -14.289 -1.727 -12.859 1 87.88 5 GLU B N 1
ATOM 1237 C CA . GLU B 1 5 ? -13.547 -1.051 -13.914 1 87.88 5 GLU B CA 1
ATOM 1238 C C . GLU B 1 5 ? -12.039 -1.177 -13.695 1 87.88 5 GLU B C 1
ATOM 1240 O O . GLU B 1 5 ? -11.562 -1.039 -12.57 1 87.88 5 GLU B O 1
ATOM 1245 N N . GLN B 1 6 ? -11.375 -1.687 -14.734 1 96.19 6 GLN B N 1
ATOM 1246 C CA . GLN B 1 6 ? -9.922 -1.848 -14.695 1 96.19 6 GLN B CA 1
ATOM 1247 C C . GLN B 1 6 ? -9.227 -0.766 -15.516 1 96.19 6 GLN B C 1
ATOM 1249 O O . GLN B 1 6 ? -9.617 -0.493 -16.656 1 96.19 6 GLN B O 1
ATOM 1254 N N . VAL B 1 7 ? -8.312 -0.121 -14.852 1 96.94 7 VAL B N 1
ATOM 1255 C CA . VAL B 1 7 ? -7.551 0.949 -15.492 1 96.94 7 VAL B CA 1
ATOM 1256 C C . VAL B 1 7 ? -6.066 0.594 -15.508 1 96.94 7 VAL B C 1
ATOM 1258 O O . VAL B 1 7 ? -5.492 0.266 -14.461 1 96.94 7 VAL B O 1
ATOM 1261 N N . VAL B 1 8 ? -5.52 0.651 -16.672 1 97.75 8 VAL B N 1
ATOM 1262 C CA . VAL B 1 8 ? -4.098 0.385 -16.844 1 97.75 8 VAL B CA 1
ATOM 1263 C C . VAL B 1 8 ? -3.383 1.656 -17.297 1 97.75 8 VAL B C 1
ATOM 1265 O O . VAL B 1 8 ? -3.756 2.256 -18.312 1 97.75 8 VAL B O 1
ATOM 1268 N N . ALA B 1 9 ? -2.371 2.057 -16.531 1 96.19 9 ALA B N 1
ATOM 1269 C CA . ALA B 1 9 ? -1.638 3.273 -16.875 1 96.19 9 ALA B CA 1
ATOM 1270 C C . ALA B 1 9 ? -0.851 3.098 -18.172 1 96.19 9 ALA B C 1
ATOM 1272 O O . ALA B 1 9 ? -0.45 1.982 -18.516 1 96.19 9 ALA B O 1
ATOM 1273 N N . PRO B 1 10 ? -0.595 4.289 -18.859 1 94.44 10 PRO B N 1
ATOM 1274 C CA . PRO B 1 10 ? 0.302 4.195 -20.016 1 94.44 10 PRO B CA 1
ATOM 1275 C C . PRO B 1 10 ? 1.674 3.633 -19.656 1 94.44 10 PRO B C 1
ATOM 1277 O O . PRO B 1 10 ? 2.178 3.885 -18.547 1 94.44 10 PRO B O 1
ATOM 1280 N N . GLY B 1 11 ? 2.238 2.877 -20.5 1 95.06 11 GLY B N 1
ATOM 1281 C CA . GLY B 1 11 ? 3.584 2.363 -20.297 1 95.06 11 GLY B CA 1
ATOM 1282 C C . GLY B 1 11 ? 3.607 0.933 -19.797 1 95.06 11 GLY B C 1
ATOM 1283 O O . GLY B 1 11 ? 4.656 0.287 -19.797 1 95.06 11 GLY B O 1
ATOM 1284 N N . VAL B 1 12 ? 2.441 0.46 -19.344 1 98 12 VAL B N 1
ATOM 1285 C CA . VAL B 1 12 ? 2.355 -0.934 -18.922 1 98 12 VAL B CA 1
ATOM 1286 C C . VAL B 1 12 ? 2.127 -1.831 -20.141 1 98 12 VAL B C 1
ATOM 1288 O O . VAL B 1 12 ? 1.104 -1.72 -20.812 1 98 12 VAL B O 1
ATOM 1291 N N . PRO B 1 13 ? 3.004 -2.744 -20.391 1 98.38 13 PRO B N 1
ATOM 1292 C CA . PRO B 1 13 ? 2.824 -3.613 -21.547 1 98.38 13 PRO B CA 1
ATOM 1293 C C . PRO B 1 13 ? 1.671 -4.598 -21.375 1 98.38 13 PRO B C 1
ATOM 1295 O O . PRO B 1 13 ? 1.398 -5.047 -20.266 1 98.38 13 PRO B O 1
ATOM 1298 N N . ALA B 1 14 ? 1.114 -4.961 -22.469 1 98.44 14 ALA B N 1
ATOM 1299 C CA . ALA B 1 14 ? 0.014 -5.922 -22.453 1 98.44 14 ALA B CA 1
ATOM 1300 C C . ALA B 1 14 ? 0.44 -7.234 -21.812 1 98.44 14 ALA B C 1
ATOM 1302 O O . ALA B 1 14 ? -0.364 -7.898 -21.156 1 98.44 14 ALA B O 1
ATOM 1303 N N . SER B 1 15 ? 1.709 -7.602 -22.031 1 98.69 15 SER B N 1
ATOM 1304 C CA . SER B 1 15 ? 2.203 -8.852 -21.469 1 98.69 15 SER B CA 1
ATOM 1305 C C . SER B 1 15 ? 2.215 -8.805 -19.938 1 98.69 15 SER B C 1
ATOM 1307 O O . SER B 1 15 ? 1.925 -9.805 -19.281 1 98.69 15 SER B O 1
ATOM 1309 N N . ALA B 1 16 ? 2.537 -7.672 -19.391 1 98.75 16 ALA B N 1
ATOM 1310 C CA . ALA B 1 16 ? 2.506 -7.508 -17.938 1 98.75 16 ALA B CA 1
ATOM 1311 C C . ALA B 1 16 ? 1.076 -7.578 -17.422 1 98.75 16 ALA B C 1
ATOM 1313 O O . ALA B 1 16 ? 0.818 -8.211 -16.391 1 98.75 16 ALA B O 1
ATOM 1314 N N . VAL B 1 17 ? 0.172 -6.93 -18.125 1 98.75 17 VAL B N 1
ATOM 1315 C CA . VAL B 1 17 ? -1.232 -6.953 -17.734 1 98.75 17 VAL B CA 1
ATOM 1316 C C . VAL B 1 17 ? -1.75 -8.391 -17.75 1 98.75 17 VAL B C 1
ATOM 1318 O O . VAL B 1 17 ? -2.441 -8.812 -16.812 1 98.75 17 VAL B O 1
ATOM 1321 N N . SER B 1 18 ? -1.402 -9.102 -18.766 1 98.75 18 SER B N 1
ATOM 1322 C CA . SER B 1 18 ? -1.832 -10.492 -18.875 1 98.75 18 SER B CA 1
ATOM 1323 C C . SER B 1 18 ? -1.297 -11.336 -17.734 1 98.75 18 SER B C 1
ATOM 1325 O O . SER B 1 18 ? -2.023 -12.164 -17.172 1 98.75 18 SER B O 1
ATOM 1327 N N . LEU B 1 19 ? -0.03 -11.188 -17.391 1 98.88 19 LEU B N 1
ATOM 1328 C CA . LEU B 1 19 ? 0.559 -11.914 -16.266 1 98.88 19 LEU B CA 1
ATOM 1329 C C . LEU B 1 19 ? -0.175 -11.602 -14.969 1 98.88 19 LEU B C 1
ATOM 1331 O O . LEU B 1 19 ? -0.55 -12.516 -14.227 1 98.88 19 LEU B O 1
ATOM 1335 N N . ILE B 1 20 ? -0.383 -10.336 -14.711 1 98.75 20 ILE B N 1
ATOM 1336 C CA . ILE B 1 20 ? -0.999 -9.891 -13.461 1 98.75 20 ILE B CA 1
ATOM 1337 C C . ILE B 1 20 ? -2.438 -10.398 -13.391 1 98.75 20 ILE B C 1
ATOM 1339 O O . ILE B 1 20 ? -2.867 -10.914 -12.352 1 98.75 20 ILE B O 1
ATOM 1343 N N . ASP B 1 21 ? -3.125 -10.281 -14.477 1 98.31 21 ASP B N 1
ATOM 1344 C CA . ASP B 1 21 ? -4.492 -10.781 -14.547 1 98.31 21 ASP B CA 1
ATOM 1345 C C . ASP B 1 21 ? -4.531 -12.289 -14.297 1 98.31 21 ASP B C 1
ATOM 1347 O O . ASP B 1 21 ? -5.348 -12.773 -13.508 1 98.31 21 ASP B O 1
ATOM 1351 N N . THR B 1 22 ? -3.701 -13.039 -14.953 1 98.44 22 THR B N 1
ATOM 1352 C CA . THR B 1 22 ? -3.627 -14.484 -14.781 1 98.44 22 THR B CA 1
ATOM 1353 C C . THR B 1 22 ? -3.277 -14.844 -13.344 1 98.44 22 THR B C 1
ATOM 1355 O O . THR B 1 22 ? -3.904 -15.719 -12.75 1 98.44 22 THR B O 1
ATOM 1358 N N . PHE B 1 23 ? -2.279 -14.188 -12.766 1 98.69 23 PHE B N 1
ATOM 1359 C CA . PHE B 1 23 ? -1.818 -14.469 -11.414 1 98.69 23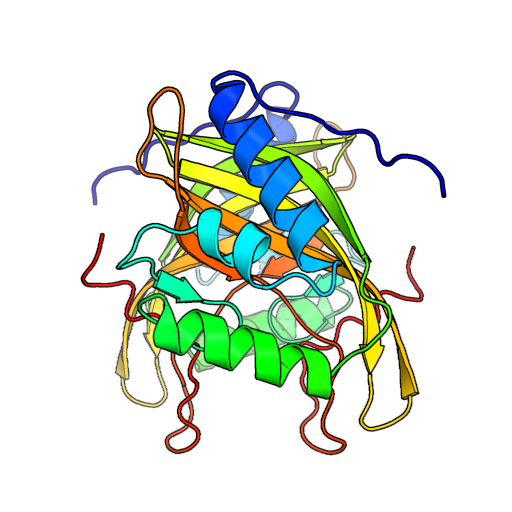 PHE B CA 1
ATOM 1360 C C . PHE B 1 23 ? -2.973 -14.375 -10.422 1 98.69 23 PHE B C 1
ATOM 1362 O O . PHE B 1 23 ? -3.17 -15.273 -9.602 1 98.69 23 PHE B O 1
ATOM 1369 N N . TYR B 1 24 ? -3.744 -13.289 -10.516 1 98 24 TYR B N 1
ATOM 1370 C CA . TYR B 1 24 ? -4.82 -13.141 -9.539 1 98 24 TYR B CA 1
ATOM 1371 C C . TYR B 1 24 ? -5.953 -14.117 -9.82 1 98 24 TYR B C 1
ATOM 1373 O O . TYR B 1 24 ? -6.602 -14.609 -8.891 1 98 24 TYR B O 1
ATOM 1381 N N . ARG B 1 25 ? -6.215 -14.422 -11.07 1 97.25 25 ARG B N 1
ATOM 1382 C CA . ARG B 1 25 ? -7.215 -15.43 -11.406 1 97.25 25 ARG B CA 1
ATOM 1383 C C . ARG B 1 25 ? -6.84 -16.797 -10.82 1 97.25 25 ARG B C 1
ATOM 1385 O O . ARG B 1 25 ? -7.648 -17.422 -10.141 1 97.25 25 ARG B O 1
ATOM 1392 N N . VAL B 1 26 ? -5.625 -17.203 -11.031 1 97.5 26 VAL B N 1
ATOM 1393 C CA . VAL B 1 26 ? -5.215 -18.531 -10.609 1 97.5 26 VAL B CA 1
ATOM 1394 C C . VAL B 1 26 ? -4.965 -18.547 -9.102 1 97.5 26 VAL B C 1
ATOM 1396 O O . VAL B 1 26 ? -4.898 -19.609 -8.484 1 97.5 26 VAL B O 1
ATOM 1399 N N . SER B 1 27 ? -4.766 -17.438 -8.469 1 96.56 27 SER B N 1
ATOM 1400 C CA . SER B 1 27 ? -4.676 -17.344 -7.016 1 96.56 27 SER B CA 1
ATOM 1401 C C . SER B 1 27 ? -5.961 -17.844 -6.352 1 96.56 27 SER B C 1
ATOM 1403 O O . SER B 1 27 ? -5.934 -18.312 -5.215 1 96.56 27 SER B O 1
ATOM 1405 N N . ASP B 1 28 ? -7.062 -17.719 -7.043 1 96.31 28 ASP B N 1
ATOM 1406 C CA . ASP B 1 28 ? -8.375 -18.047 -6.484 1 96.31 28 ASP B CA 1
ATOM 1407 C C . ASP B 1 28 ? -8.766 -19.484 -6.836 1 96.31 28 ASP B C 1
ATOM 1409 O O . ASP B 1 28 ? -9.82 -19.953 -6.418 1 96.31 28 ASP B O 1
ATOM 1413 N N . LEU B 1 29 ? -8 -20.156 -7.645 1 94.12 29 LEU B N 1
ATOM 1414 C CA . LEU B 1 29 ? -8.297 -21.5 -8.094 1 94.12 29 LEU B CA 1
ATOM 1415 C C . LEU B 1 29 ? -7.477 -22.531 -7.316 1 94.12 29 LEU B C 1
ATOM 1417 O O . LEU B 1 29 ? -6.414 -22.203 -6.781 1 94.12 29 LEU B O 1
ATOM 1421 N N . PRO B 1 30 ? -7.898 -23.781 -7.277 1 90.12 30 PRO B N 1
ATOM 1422 C CA . PRO B 1 30 ? -7.172 -24.812 -6.535 1 90.12 30 PRO B CA 1
ATOM 1423 C C . PRO B 1 30 ? -5.973 -25.359 -7.309 1 90.12 30 PRO B C 1
ATOM 1425 O O . PRO B 1 30 ? -5.242 -26.203 -6.797 1 90.12 30 PRO B O 1
ATOM 1428 N N . THR B 1 31 ? -5.578 -24.844 -8.391 1 91.06 31 THR B N 1
ATOM 1429 C CA . THR B 1 31 ? -4.531 -25.391 -9.242 1 91.06 31 THR B CA 1
ATOM 1430 C C . THR B 1 31 ? -3.17 -24.812 -8.883 1 91.06 31 THR B C 1
ATOM 1432 O O . THR B 1 31 ? -2.887 -23.656 -9.195 1 91.06 31 THR B O 1
ATOM 1435 N N . ASP B 1 32 ? -2.283 -25.594 -8.406 1 95.75 32 ASP B N 1
ATOM 1436 C CA . ASP B 1 32 ? -0.964 -25.125 -7.984 1 95.75 32 ASP B CA 1
ATOM 1437 C C . ASP B 1 32 ? -0.053 -24.891 -9.188 1 95.75 32 ASP B C 1
ATOM 1439 O O . ASP B 1 32 ? 0.718 -23.938 -9.211 1 95.75 32 ASP B O 1
ATOM 1443 N N . ASP B 1 33 ? -0.198 -25.719 -10.141 1 96.38 33 ASP B N 1
ATOM 1444 C CA . ASP B 1 33 ? 0.729 -25.656 -11.266 1 96.38 33 ASP B CA 1
ATOM 1445 C C . ASP B 1 33 ? 0.609 -24.328 -12 1 96.38 33 ASP B C 1
ATOM 1447 O O . ASP B 1 33 ? 1.617 -23.672 -12.297 1 96.38 33 ASP B O 1
ATOM 1451 N N . GLU B 1 34 ? -0.614 -24 -12.367 1 96.75 34 GLU B N 1
ATOM 1452 C CA . GLU B 1 34 ? -0.816 -22.734 -13.07 1 96.75 34 GLU B CA 1
ATOM 1453 C C . GLU B 1 34 ? -0.362 -21.547 -12.219 1 96.75 34 GLU B C 1
ATOM 1455 O O . GLU B 1 34 ? 0.218 -20.594 -12.742 1 96.75 34 GLU B O 1
ATOM 1460 N N . TYR B 1 35 ? -0.62 -21.609 -10.938 1 97.94 35 TYR B N 1
ATOM 1461 C CA . TYR B 1 35 ? -0.189 -20.578 -10 1 97.94 35 TYR B CA 1
ATOM 1462 C C . TYR B 1 35 ? 1.331 -20.469 -9.961 1 97.94 35 TYR B C 1
ATOM 1464 O O . TYR B 1 35 ? 1.886 -19.375 -10.086 1 97.94 35 TYR B O 1
ATOM 1472 N N . MET B 1 36 ? 1.997 -21.578 -9.898 1 98.12 36 MET B N 1
ATOM 1473 C CA . MET B 1 36 ? 3.451 -21.578 -9.773 1 98.12 36 MET B CA 1
ATOM 1474 C C . MET B 1 36 ? 4.113 -21.156 -11.078 1 98.12 36 MET B C 1
ATOM 1476 O O . MET B 1 36 ? 5.215 -20.609 -11.07 1 98.12 36 MET B O 1
ATOM 1480 N N . ALA B 1 37 ? 3.434 -21.406 -12.141 1 98.25 37 ALA B N 1
ATOM 1481 C CA . ALA B 1 37 ? 3.975 -21.062 -13.453 1 98.25 37 ALA B CA 1
ATOM 1482 C C . ALA B 1 37 ? 4.098 -19.547 -13.625 1 98.25 37 ALA B C 1
ATOM 1484 O O . ALA B 1 37 ? 4.758 -19.078 -14.555 1 98.25 37 ALA B O 1
ATOM 1485 N N . CYS B 1 38 ? 3.504 -18.766 -12.789 1 98.75 38 CYS B N 1
ATOM 1486 C CA . CYS B 1 38 ? 3.58 -17.312 -12.883 1 98.75 38 CYS B CA 1
ATOM 1487 C C . CYS B 1 38 ? 4.902 -16.797 -12.328 1 98.75 38 CYS B C 1
ATOM 1489 O O . CYS B 1 38 ? 5.273 -15.641 -12.562 1 98.75 38 CYS B O 1
ATOM 1491 N N . PHE B 1 39 ? 5.664 -17.641 -11.578 1 98.81 39 PHE B N 1
ATOM 1492 C CA . PHE B 1 39 ? 6.828 -17.172 -10.836 1 98.81 39 PHE B CA 1
ATOM 1493 C C . PHE B 1 39 ? 8.117 -17.656 -11.492 1 98.81 39 PHE B C 1
ATOM 1495 O O . PHE B 1 39 ? 8.188 -18.781 -11.984 1 98.81 39 PHE B O 1
ATOM 1502 N N . ALA B 1 40 ? 9.109 -16.766 -11.492 1 98.69 40 ALA B N 1
ATOM 1503 C CA . ALA B 1 40 ? 10.477 -17.219 -11.766 1 98.69 40 ALA B CA 1
ATOM 1504 C C . ALA B 1 40 ? 10.953 -18.188 -10.695 1 98.69 40 ALA B C 1
ATOM 1506 O O . ALA B 1 40 ? 10.461 -18.172 -9.562 1 98.69 40 ALA B O 1
ATOM 1507 N N . PRO B 1 41 ? 11.898 -19.031 -10.992 1 97.56 41 PRO B N 1
ATOM 1508 C CA . PRO B 1 41 ? 12.312 -20.078 -10.055 1 97.56 41 PRO B CA 1
ATOM 1509 C C . PRO B 1 41 ? 12.859 -19.5 -8.742 1 97.56 41 PRO B C 1
ATOM 1511 O O . PRO B 1 41 ? 12.75 -20.141 -7.695 1 97.56 41 PRO B O 1
ATOM 1514 N N . ASP B 1 42 ? 13.414 -18.312 -8.781 1 96.75 42 ASP B N 1
ATOM 1515 C CA . ASP B 1 42 ? 14 -17.719 -7.586 1 96.75 42 ASP B CA 1
ATOM 1516 C C . ASP B 1 42 ? 13.188 -16.516 -7.121 1 96.75 42 ASP B C 1
ATOM 1518 O O . ASP B 1 42 ? 13.734 -15.586 -6.508 1 96.75 42 ASP B O 1
ATOM 1522 N N . ALA B 1 43 ? 11.953 -16.531 -7.484 1 97.81 43 ALA B N 1
ATOM 1523 C CA . ALA B 1 43 ? 11.094 -15.391 -7.16 1 97.81 43 ALA B CA 1
ATOM 1524 C C . ALA B 1 43 ? 11.039 -15.156 -5.656 1 97.81 43 ALA B C 1
ATOM 1526 O O . ALA B 1 43 ? 11.195 -16.094 -4.867 1 97.81 43 ALA B O 1
ATOM 1527 N N . VAL B 1 44 ? 10.875 -13.922 -5.293 1 93.88 44 VAL B N 1
ATOM 1528 C CA . VAL B 1 44 ? 10.648 -13.516 -3.91 1 93.88 44 VAL B CA 1
ATOM 1529 C C . VAL B 1 44 ? 9.195 -13.086 -3.732 1 93.88 44 VAL B C 1
ATOM 1531 O O . VAL B 1 44 ? 8.672 -12.289 -4.52 1 93.88 44 VAL B O 1
ATOM 1534 N N . PHE B 1 45 ? 8.609 -13.672 -2.777 1 92.25 45 PHE B N 1
ATOM 1535 C CA . PHE B 1 45 ? 7.199 -13.469 -2.471 1 92.25 45 PHE B CA 1
ATOM 1536 C C . PHE B 1 45 ? 7.016 -13.008 -1.029 1 92.25 45 PHE B C 1
ATOM 1538 O O . PHE B 1 45 ? 7.43 -13.695 -0.095 1 92.25 45 PHE B O 1
ATOM 1545 N N . ASN B 1 46 ? 6.363 -11.742 -0.95 1 89.38 46 ASN B N 1
ATOM 1546 C CA . ASN B 1 46 ? 6.297 -11.156 0.385 1 89.38 46 ASN B CA 1
ATOM 1547 C C . ASN B 1 46 ? 4.945 -10.492 0.638 1 89.38 46 ASN B C 1
ATOM 1549 O O . ASN B 1 46 ? 4.711 -9.367 0.19 1 89.38 46 ASN B O 1
ATOM 1553 N N . ILE B 1 47 ? 4.02 -11.031 1.454 1 81.38 47 ILE B N 1
ATOM 1554 C CA . ILE B 1 47 ? 2.783 -10.414 1.93 1 81.38 47 ILE B CA 1
ATOM 1555 C C . ILE B 1 47 ? 2.869 -10.188 3.438 1 81.38 47 ILE B C 1
ATOM 1557 O O . ILE B 1 47 ? 2.74 -9.055 3.906 1 81.38 47 ILE B O 1
ATOM 1561 N N . MET B 1 48 ? 3.1 -11.172 4.234 1 71.56 48 MET B N 1
ATOM 1562 C CA . MET B 1 48 ? 3.318 -11.102 5.676 1 71.56 48 MET B CA 1
ATOM 1563 C C . MET B 1 48 ? 4.73 -11.555 6.035 1 71.56 48 MET B C 1
ATOM 1565 O O . MET B 1 48 ? 5.371 -10.969 6.91 1 71.56 48 MET B O 1
ATOM 1569 N N . LYS B 1 49 ? 5.102 -12.531 5.309 1 76.81 49 LYS B N 1
ATOM 1570 C CA . LYS B 1 49 ? 6.438 -13.109 5.438 1 76.81 49 LYS B CA 1
ATOM 1571 C C . LYS B 1 49 ? 7.066 -13.352 4.066 1 76.81 49 LYS B C 1
ATOM 1573 O O . LYS B 1 49 ? 6.371 -13.734 3.121 1 76.81 49 LYS B O 1
ATOM 1578 N N . GLU B 1 50 ? 8.406 -13.18 4.137 1 85.69 50 GLU B N 1
ATOM 1579 C CA . GLU B 1 50 ? 9.133 -13.398 2.887 1 85.69 50 GLU B CA 1
ATOM 1580 C C . GLU B 1 50 ? 9.266 -14.891 2.584 1 85.69 50 GLU B C 1
ATOM 1582 O O . GLU B 1 50 ? 9.555 -15.688 3.477 1 85.69 50 GLU B O 1
ATOM 1587 N N . ARG B 1 51 ? 8.984 -15.227 1.372 1 92.56 51 ARG B N 1
ATOM 1588 C CA . ARG B 1 51 ? 9.242 -16.547 0.807 1 92.56 51 ARG B CA 1
ATOM 1589 C C . ARG B 1 51 ? 10.133 -16.453 -0.427 1 92.56 51 ARG B C 1
ATOM 1591 O O . ARG B 1 51 ? 9.969 -15.547 -1.25 1 92.56 51 ARG B O 1
ATOM 1598 N N . VAL B 1 52 ? 11 -17.438 -0.494 1 94.12 52 VAL B N 1
ATOM 1599 C CA . VAL B 1 52 ? 11.945 -17.391 -1.604 1 94.12 52 VAL B CA 1
ATOM 1600 C C . VAL B 1 52 ? 11.922 -18.719 -2.355 1 94.12 52 VAL B C 1
ATOM 1602 O O . VAL B 1 52 ? 12.07 -19.781 -1.751 1 94.12 52 VAL B O 1
ATOM 1605 N N . GLY B 1 53 ? 11.727 -18.594 -3.625 1 97.56 53 GLY B N 1
ATOM 1606 C CA . GLY B 1 53 ? 11.766 -19.766 -4.473 1 97.56 53 GLY B CA 1
ATOM 1607 C C . GLY B 1 53 ? 10.445 -20.516 -4.508 1 97.56 53 GLY B C 1
ATOM 1608 O O . GLY B 1 53 ? 9.57 -20.281 -3.672 1 97.56 53 GLY B O 1
ATOM 1609 N N . HIS B 1 54 ? 10.336 -21.422 -5.426 1 98 54 HIS B N 1
ATOM 1610 C CA . HIS B 1 54 ? 9.086 -22.141 -5.684 1 98 54 HIS B CA 1
ATOM 1611 C C . HIS B 1 54 ? 8.648 -22.953 -4.469 1 98 54 HIS B C 1
ATOM 1613 O O . HIS B 1 54 ? 7.465 -22.984 -4.133 1 98 54 HIS B O 1
ATOM 1619 N N . ASP B 1 55 ? 9.562 -23.516 -3.826 1 97.38 55 ASP B N 1
ATOM 1620 C CA . ASP B 1 55 ? 9.203 -24.375 -2.709 1 97.38 55 ASP B CA 1
ATOM 1621 C C . ASP B 1 55 ? 8.531 -23.594 -1.589 1 97.38 55 ASP B C 1
ATOM 1623 O O . ASP B 1 55 ? 7.449 -23.953 -1.124 1 97.38 55 ASP B O 1
ATOM 1627 N N . GLU B 1 56 ? 9.195 -22.516 -1.193 1 96.69 56 GLU B N 1
ATOM 1628 C CA . GLU B 1 56 ? 8.633 -21.734 -0.104 1 96.69 56 GLU B CA 1
ATOM 1629 C C . GLU B 1 56 ? 7.32 -21.078 -0.521 1 96.69 56 GLU B C 1
ATOM 1631 O O . GLU B 1 56 ? 6.395 -20.953 0.285 1 96.69 56 GLU B O 1
ATOM 1636 N N . ILE B 1 57 ? 7.254 -20.641 -1.75 1 97.12 57 ILE B N 1
ATOM 1637 C CA . ILE B 1 57 ? 6.043 -19.984 -2.24 1 97.12 57 ILE B CA 1
ATOM 1638 C C . ILE B 1 57 ? 4.898 -21 -2.271 1 97.12 57 ILE B C 1
ATOM 1640 O O . ILE B 1 57 ? 3.779 -20.703 -1.847 1 97.12 57 ILE B O 1
ATOM 1644 N N . LEU B 1 58 ? 5.211 -22.188 -2.727 1 97.44 58 LEU B N 1
ATOM 1645 C CA . LEU B 1 58 ? 4.195 -23.234 -2.754 1 97.44 58 LEU B CA 1
ATOM 1646 C C . LEU B 1 58 ? 3.729 -23.578 -1.343 1 97.44 58 LEU B C 1
ATOM 1648 O O . LEU B 1 58 ? 2.533 -23.766 -1.106 1 97.44 58 LEU B O 1
ATOM 1652 N N . GLN B 1 59 ? 4.625 -23.656 -0.428 1 95.88 59 GLN B N 1
ATOM 1653 C CA . GLN B 1 59 ? 4.266 -23.922 0.961 1 95.88 59 GLN B CA 1
ATOM 1654 C C . GLN B 1 59 ? 3.357 -22.828 1.516 1 95.88 59 GLN B C 1
ATOM 1656 O O . GLN B 1 59 ? 2.398 -23.125 2.236 1 95.88 59 GLN B O 1
ATOM 1661 N N . SER B 1 60 ? 3.695 -21.672 1.204 1 92.94 60 SER B N 1
ATOM 1662 C CA . SER B 1 60 ? 2.869 -20.547 1.636 1 92.94 60 SER B CA 1
ATOM 1663 C C . SER B 1 60 ? 1.465 -20.641 1.047 1 92.94 60 SER B C 1
ATOM 1665 O O . SER B 1 60 ? 0.479 -20.344 1.731 1 92.94 60 SER B O 1
ATOM 1667 N N . ARG B 1 61 ? 1.422 -20.938 -0.216 1 95.5 61 ARG B N 1
ATOM 1668 C CA . ARG B 1 61 ? 0.124 -21.094 -0.864 1 95.5 61 ARG B CA 1
ATOM 1669 C C . ARG B 1 61 ? -0.718 -22.156 -0.153 1 95.5 61 ARG B C 1
ATOM 1671 O O . ARG B 1 61 ? -1.894 -21.922 0.139 1 95.5 61 ARG B O 1
ATOM 1678 N N . LYS B 1 62 ? -0.159 -23.25 0.128 1 94.25 62 LYS B N 1
ATOM 1679 C CA . LYS B 1 62 ? -0.864 -24.344 0.797 1 94.25 62 LYS B CA 1
ATOM 1680 C C . LYS B 1 62 ? -1.333 -23.922 2.188 1 94.25 62 LYS B C 1
ATOM 1682 O O . LYS B 1 62 ? -2.467 -24.203 2.576 1 94.25 62 LYS B O 1
ATOM 1687 N N . TRP B 1 63 ? -0.485 -23.297 2.84 1 90.75 63 TRP B N 1
ATOM 1688 C CA . TRP B 1 63 ? -0.856 -22.781 4.156 1 90.75 63 TRP B CA 1
ATOM 1689 C C . TRP B 1 63 ? -2.018 -21.797 4.047 1 90.75 63 TRP B C 1
ATOM 1691 O O . TRP B 1 63 ? -2.961 -21.859 4.84 1 90.75 63 TRP B O 1
ATOM 1701 N N . GLY B 1 64 ? -1.92 -20.875 3.119 1 88.31 64 GLY B N 1
ATOM 1702 C CA . GLY B 1 64 ? -2.988 -19.906 2.916 1 88.31 64 GLY B CA 1
ATOM 1703 C C . GLY B 1 64 ? -4.344 -20.562 2.709 1 88.31 64 GLY B C 1
ATOM 1704 O O . GLY B 1 64 ? -5.352 -20.078 3.229 1 88.31 64 GLY B O 1
ATOM 1705 N N . LYS B 1 65 ? -4.359 -21.625 2.092 1 90.5 65 LYS B N 1
ATOM 1706 C CA . LYS B 1 65 ? -5.609 -22.328 1.807 1 90.5 65 LYS B CA 1
ATOM 1707 C C . LYS B 1 65 ? -6.191 -22.953 3.074 1 90.5 65 LYS B C 1
ATOM 1709 O O . LYS B 1 65 ? -7.363 -23.344 3.098 1 90.5 65 LYS B O 1
ATOM 1714 N N . THR B 1 66 ? -5.363 -22.984 4.098 1 90.5 66 THR B N 1
ATOM 1715 C CA . THR B 1 66 ? -5.871 -23.484 5.367 1 90.5 66 THR B CA 1
ATOM 1716 C C . THR B 1 66 ? -6.434 -22.359 6.219 1 90.5 66 THR B C 1
ATOM 1718 O O . THR B 1 66 ? -7.18 -22.594 7.172 1 90.5 66 THR B O 1
ATOM 1721 N N . THR B 1 67 ? -6.117 -21.156 5.922 1 86.69 67 THR B N 1
ATOM 1722 C CA . THR B 1 67 ? -6.453 -20.047 6.789 1 86.69 67 THR B CA 1
ATOM 1723 C C . THR B 1 67 ? -7.668 -19.281 6.254 1 86.69 67 THR B C 1
ATOM 1725 O O . THR B 1 67 ? -8.312 -18.531 6.988 1 86.69 67 THR B O 1
ATOM 1728 N N . ARG B 1 68 ? -7.977 -19.484 5.008 1 89.88 68 ARG B N 1
ATOM 1729 C CA . ARG B 1 68 ? -9.086 -18.766 4.395 1 89.88 68 ARG B CA 1
ATOM 1730 C C . ARG B 1 68 ? -9.758 -19.625 3.32 1 89.88 68 ARG B C 1
ATOM 1732 O O . ARG B 1 68 ? -9.133 -20.5 2.729 1 89.88 68 ARG B O 1
ATOM 1739 N N . THR B 1 69 ? -11 -19.359 3.098 1 92.06 69 THR B N 1
ATOM 1740 C CA . THR B 1 69 ? -11.773 -19.984 2.035 1 92.06 69 THR B CA 1
ATOM 1741 C C . THR B 1 69 ? -12.562 -18.938 1.247 1 92.06 69 THR B C 1
ATOM 1743 O O . THR B 1 69 ? -12.711 -17.797 1.693 1 92.06 69 THR B O 1
ATOM 1746 N N . GLY B 1 70 ? -12.93 -19.312 -0.004 1 94.19 70 GLY B N 1
ATOM 1747 C CA . GLY B 1 70 ? -13.789 -18.453 -0.808 1 94.19 70 GLY B CA 1
ATOM 1748 C C . GLY B 1 70 ? -13.094 -17.188 -1.254 1 94.19 70 GLY B C 1
ATOM 1749 O O . GLY B 1 70 ? -13.734 -16.125 -1.362 1 94.19 70 GLY B O 1
ATOM 1750 N N . GLN B 1 71 ? -11.867 -17.234 -1.378 1 95.38 71 GLN B N 1
ATOM 1751 C CA . GLN B 1 71 ? -11.148 -16.016 -1.738 1 95.38 71 GLN B CA 1
ATOM 1752 C C . GLN B 1 71 ? -11.453 -15.609 -3.178 1 95.38 71 GLN B C 1
ATOM 1754 O O . GLN B 1 71 ? -11.555 -16.453 -4.062 1 95.38 71 GLN B O 1
ATOM 1759 N N . VAL B 1 72 ? -11.633 -14.32 -3.383 1 95.62 72 VAL B N 1
ATOM 1760 C CA . VAL B 1 72 ? -11.82 -13.672 -4.676 1 95.62 72 VAL B CA 1
ATOM 1761 C C . VAL B 1 72 ? -10.961 -12.414 -4.754 1 95.62 72 VAL B C 1
ATOM 1763 O O . VAL B 1 72 ? -11.234 -11.422 -4.074 1 95.62 72 VAL B O 1
ATOM 1766 N N . HIS B 1 73 ? -9.93 -12.484 -5.582 1 96.81 73 HIS B N 1
ATOM 1767 C CA . HIS B 1 73 ? -9.094 -11.312 -5.82 1 96.81 73 HIS B CA 1
ATOM 1768 C C . HIS B 1 73 ? -9.625 -10.484 -6.98 1 96.81 73 HIS B C 1
ATOM 1770 O O . HIS B 1 73 ? -10.07 -11.031 -7.992 1 96.81 73 HIS B O 1
ATOM 1776 N N . ARG B 1 74 ? -9.547 -9.219 -6.812 1 96.5 74 ARG B N 1
ATOM 1777 C CA . ARG B 1 74 ? -9.836 -8.258 -7.871 1 96.5 74 ARG B CA 1
ATOM 1778 C C . ARG B 1 74 ? -8.773 -7.168 -7.93 1 96.5 74 ARG B C 1
ATOM 1780 O O . ARG B 1 74 ? -8.258 -6.738 -6.891 1 96.5 74 ARG B O 1
ATOM 1787 N N . TRP B 1 75 ? -8.445 -6.836 -9.148 1 97.06 75 TRP B N 1
ATOM 1788 C CA . TRP B 1 75 ? -7.609 -5.645 -9.273 1 97.06 75 TRP B CA 1
ATOM 1789 C C . TRP B 1 75 ? -8.32 -4.559 -10.07 1 97.06 75 TRP B C 1
ATOM 1791 O O . TRP B 1 75 ? -9.18 -4.859 -10.906 1 97.06 75 TRP B O 1
ATOM 1801 N N . SER B 1 76 ? -8.039 -3.301 -9.781 1 97.12 76 SER B N 1
ATOM 1802 C CA . SER B 1 76 ? -8.734 -2.193 -10.43 1 97.12 76 SER B CA 1
ATOM 1803 C C . SER B 1 76 ? -7.758 -1.303 -11.188 1 97.12 76 SER B C 1
ATOM 1805 O O . SER B 1 76 ? -8.102 -0.754 -12.242 1 97.12 76 SER B O 1
ATOM 1807 N N . HIS B 1 77 ? -6.512 -1.095 -10.664 1 97.81 77 HIS B N 1
ATOM 1808 C CA . HIS B 1 77 ? -5.555 -0.208 -11.32 1 97.81 77 HIS B CA 1
ATOM 1809 C C . HIS B 1 77 ? -4.168 -0.841 -11.383 1 97.81 77 HIS B C 1
ATOM 1811 O O . HIS B 1 77 ? -3.732 -1.487 -10.43 1 97.81 77 HIS B O 1
ATOM 1817 N N . ILE B 1 78 ? -3.473 -0.632 -12.438 1 98.5 78 ILE B N 1
ATOM 1818 C CA . ILE B 1 78 ? -2.061 -0.963 -12.586 1 98.5 78 ILE B CA 1
ATOM 1819 C C . ILE B 1 78 ? -1.278 0.283 -13 1 98.5 78 ILE B C 1
ATOM 1821 O O . ILE B 1 78 ? -1.65 0.971 -13.953 1 98.5 78 ILE B O 1
ATOM 1825 N N . TRP B 1 79 ? -0.255 0.549 -12.258 1 97.81 79 TRP B N 1
ATOM 1826 C CA . TRP B 1 79 ? 0.68 1.624 -12.57 1 97.81 79 TRP B CA 1
ATOM 1827 C C . TRP B 1 79 ? 2.092 1.081 -12.758 1 97.81 79 TRP B C 1
ATOM 1829 O O . TRP B 1 79 ? 2.355 -0.09 -12.477 1 97.81 79 TRP B O 1
ATOM 1839 N N . THR B 1 80 ? 2.926 1.944 -13.344 1 97 80 THR B N 1
ATOM 1840 C CA . THR B 1 80 ? 4.324 1.565 -13.5 1 97 80 THR B CA 1
ATOM 1841 C C . THR B 1 80 ? 5.246 2.701 -13.062 1 97 80 THR B C 1
ATOM 1843 O O . THR B 1 80 ? 4.91 3.877 -13.219 1 97 80 THR B O 1
ATOM 1846 N N . THR B 1 81 ? 6.359 2.33 -12.406 1 95.38 81 THR B N 1
ATOM 1847 C CA . THR B 1 81 ? 7.367 3.307 -12.008 1 95.38 81 THR B CA 1
ATOM 1848 C C . THR B 1 81 ? 8.633 3.154 -12.852 1 95.38 81 THR B C 1
ATOM 1850 O O . THR B 1 81 ? 9.617 3.867 -12.641 1 95.38 81 THR B O 1
ATOM 1853 N N . GLY B 1 82 ? 8.656 2.293 -13.75 1 92.81 82 GLY B N 1
ATOM 1854 C CA . GLY B 1 82 ? 9.797 1.983 -14.594 1 92.81 82 GLY B CA 1
ATOM 1855 C C . GLY B 1 82 ? 9.68 0.636 -15.281 1 92.81 82 GLY B C 1
ATOM 1856 O O . GLY B 1 82 ? 8.648 -0.033 -15.18 1 92.81 82 GLY B O 1
ATOM 1857 N N . PRO B 1 83 ? 10.727 0.245 -15.945 1 95 83 PRO B N 1
ATOM 1858 C CA . PRO B 1 83 ? 10.656 -1.031 -16.656 1 95 83 PRO B CA 1
ATOM 1859 C C . PRO B 1 83 ? 10.445 -2.221 -15.727 1 95 83 PRO B C 1
ATOM 1861 O O . PRO B 1 83 ? 11.172 -2.379 -14.742 1 95 83 PRO B O 1
ATOM 1864 N N . ASP B 1 84 ? 9.422 -2.963 -16 1 97.62 84 ASP B N 1
ATOM 1865 C CA . ASP B 1 84 ? 9.141 -4.273 -15.43 1 97.62 84 ASP B CA 1
ATOM 1866 C C . ASP B 1 84 ? 8.75 -4.148 -13.953 1 97.62 84 ASP B C 1
ATOM 1868 O O . ASP B 1 84 ? 8.859 -5.113 -13.195 1 97.62 84 ASP B O 1
ATOM 1872 N N . VAL B 1 85 ? 8.453 -2.922 -13.508 1 97.44 85 VAL B N 1
ATOM 1873 C CA . VAL B 1 85 ? 7.973 -2.691 -12.148 1 97.44 85 VAL B CA 1
ATOM 1874 C C . VAL B 1 85 ? 6.539 -2.164 -12.188 1 97.44 85 VAL B C 1
ATOM 1876 O O . VAL B 1 85 ? 6.262 -1.15 -12.828 1 97.44 85 VAL B O 1
ATOM 1879 N N . TYR B 1 86 ? 5.621 -2.871 -11.508 1 98.12 86 TYR B N 1
ATOM 1880 C CA . TYR B 1 86 ? 4.207 -2.516 -11.57 1 98.12 86 TYR B CA 1
ATOM 1881 C C . TYR B 1 86 ? 3.588 -2.494 -10.18 1 98.12 86 TYR B C 1
ATOM 1883 O O . TYR B 1 86 ? 3.936 -3.312 -9.328 1 98.12 86 TYR B O 1
ATOM 1891 N N . TYR B 1 87 ? 2.756 -1.527 -9.969 1 97 87 TYR B N 1
ATOM 1892 C CA . TYR B 1 87 ? 1.926 -1.433 -8.773 1 97 87 TYR B CA 1
ATOM 1893 C C . TYR B 1 87 ? 0.461 -1.69 -9.102 1 97 87 TYR B C 1
ATOM 1895 O O . TYR B 1 87 ? -0.062 -1.163 -10.086 1 97 87 TYR B O 1
ATOM 1903 N N . VAL B 1 88 ? -0.16 -2.51 -8.266 1 97.94 88 VAL B N 1
ATOM 1904 C CA . VAL B 1 88 ? -1.532 -2.926 -8.539 1 97.94 88 VAL B CA 1
ATOM 1905 C C . VAL B 1 88 ? -2.414 -2.607 -7.332 1 97.94 88 VAL B C 1
ATOM 1907 O O . VAL B 1 88 ? -2.082 -2.967 -6.199 1 97.94 88 VAL B O 1
ATOM 1910 N N . LEU B 1 89 ? -3.434 -1.851 -7.59 1 97.38 89 LEU B N 1
ATOM 1911 C CA . LEU B 1 89 ? -4.484 -1.658 -6.594 1 97.38 89 LEU B CA 1
ATOM 1912 C C . LEU B 1 89 ? -5.574 -2.717 -6.742 1 97.38 89 LEU B C 1
ATOM 1914 O O . LEU B 1 89 ? -6.102 -2.92 -7.84 1 97.38 89 LEU B O 1
ATOM 1918 N N . GLY B 1 90 ? -5.871 -3.381 -5.637 1 95.56 90 GLY B N 1
ATOM 1919 C CA . GLY B 1 90 ? -6.949 -4.355 -5.664 1 95.56 90 GLY B CA 1
ATOM 1920 C C . GLY B 1 90 ? -7.559 -4.613 -4.297 1 95.56 90 GLY B C 1
ATOM 1921 O O . GLY B 1 90 ? -7.285 -3.881 -3.344 1 95.56 90 GLY B O 1
ATOM 1922 N N . ASP B 1 91 ? -8.469 -5.594 -4.289 1 92.69 91 ASP B N 1
ATOM 1923 C CA . ASP B 1 91 ? -9.047 -6.051 -3.031 1 92.69 91 ASP B CA 1
ATOM 1924 C C . ASP B 1 91 ? -9.344 -7.551 -3.074 1 92.69 91 ASP B C 1
ATOM 1926 O O . ASP B 1 91 ? -9.188 -8.188 -4.121 1 92.69 91 ASP B O 1
ATOM 1930 N N . ILE B 1 92 ? -9.688 -8.039 -1.93 1 93.19 92 ILE B N 1
ATOM 1931 C CA . ILE B 1 92 ? -9.922 -9.469 -1.833 1 93.19 92 ILE B CA 1
ATOM 1932 C C . ILE B 1 92 ? -11.117 -9.742 -0.919 1 93.19 92 ILE B C 1
ATOM 1934 O O . ILE B 1 92 ? -11.305 -9.055 0.089 1 93.19 92 ILE B O 1
ATOM 1938 N N . ASP B 1 93 ? -11.945 -10.641 -1.305 1 92.5 93 ASP B N 1
ATOM 1939 C CA . ASP B 1 93 ? -12.922 -11.281 -0.431 1 92.5 93 ASP B CA 1
ATOM 1940 C C . ASP B 1 93 ? -12.406 -12.625 0.075 1 92.5 93 ASP B C 1
ATOM 1942 O O . ASP B 1 93 ? -11.781 -13.375 -0.675 1 92.5 93 ASP B O 1
ATOM 1946 N N . PHE B 1 94 ? -12.68 -12.891 1.325 1 91.94 94 PHE B N 1
ATOM 1947 C CA . PHE B 1 94 ? -12.422 -14.242 1.813 1 91.94 94 PHE B CA 1
ATOM 1948 C C . PHE B 1 94 ? -13.141 -14.484 3.133 1 91.94 94 PHE B C 1
ATOM 1950 O O . PHE B 1 94 ? -13.617 -13.547 3.773 1 91.94 94 PHE B O 1
ATOM 1957 N N . ASP B 1 95 ? -13.258 -15.773 3.455 1 89.31 95 ASP B N 1
ATOM 1958 C CA . ASP B 1 95 ? -13.734 -16.203 4.766 1 89.31 95 ASP B CA 1
ATOM 1959 C C . ASP B 1 95 ? -12.602 -16.797 5.59 1 89.31 95 ASP B C 1
ATOM 1961 O O . ASP B 1 95 ? -11.875 -17.688 5.117 1 89.31 95 ASP B O 1
ATOM 1965 N N . ARG B 1 96 ? -12.531 -16.312 6.809 1 86.25 96 ARG B N 1
ATOM 1966 C CA . ARG B 1 96 ? -11.508 -16.859 7.691 1 86.25 96 ARG B CA 1
ATOM 1967 C C . ARG B 1 96 ? -11.922 -18.234 8.227 1 86.25 96 ARG B C 1
ATOM 1969 O O . ARG B 1 96 ? -13.016 -18.375 8.773 1 86.25 96 ARG B O 1
ATOM 1976 N N . THR B 1 97 ? -10.969 -19.109 8.18 1 87.19 97 THR B N 1
ATOM 1977 C CA . THR B 1 97 ? -11.289 -20.469 8.594 1 87.19 97 THR B CA 1
ATOM 1978 C C . THR B 1 97 ? -11.336 -20.578 10.117 1 87.19 97 THR B C 1
ATOM 1980 O O . THR B 1 97 ? -12.109 -21.375 10.664 1 87.19 97 THR B O 1
ATOM 1983 N N . ALA B 1 98 ? -10.57 -19.766 10.766 1 81.94 98 ALA B N 1
ATOM 1984 C CA . ALA B 1 98 ? -10.406 -19.875 12.211 1 81.94 98 ALA B CA 1
ATOM 1985 C C . ALA B 1 98 ? -11.719 -19.578 12.938 1 81.94 98 ALA B C 1
ATOM 1987 O O . ALA B 1 98 ? -12.047 -20.234 13.93 1 81.94 98 ALA B O 1
ATOM 1988 N N . ASP B 1 99 ? -12.477 -18.625 12.438 1 81.94 99 ASP B N 1
ATOM 1989 C CA . ASP B 1 99 ? -13.648 -18.188 13.188 1 81.94 99 ASP B CA 1
ATOM 1990 C C . ASP B 1 99 ? -14.836 -17.969 12.258 1 81.94 99 ASP B C 1
ATOM 1992 O O . ASP B 1 99 ? -15.914 -17.562 12.703 1 81.94 99 ASP B O 1
ATOM 1996 N N . GLY B 1 100 ? -14.594 -18.141 11 1 82.38 100 GLY B N 1
ATOM 1997 C CA . GLY B 1 100 ? -15.68 -18 10.039 1 82.38 100 GLY 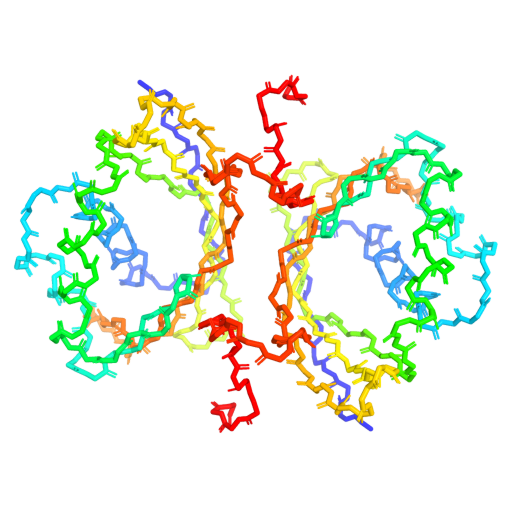B CA 1
ATOM 1998 C C . GLY B 1 100 ? -15.961 -16.547 9.68 1 82.38 100 GLY B C 1
ATOM 1999 O O . GLY B 1 100 ? -16.891 -16.266 8.922 1 82.38 100 GLY B O 1
ATOM 2000 N N . ALA B 1 101 ? -15.148 -15.664 10.164 1 81.38 101 ALA B N 1
ATOM 2001 C CA . ALA B 1 101 ? -15.352 -14.258 9.844 1 81.38 101 ALA B CA 1
ATOM 2002 C C . ALA B 1 101 ? -15.25 -14.016 8.336 1 81.38 101 ALA B C 1
ATOM 2004 O O . ALA B 1 101 ? -14.383 -14.586 7.672 1 81.38 101 ALA B O 1
ATOM 2005 N N . GLN B 1 102 ? -16.203 -13.164 7.844 1 88.94 102 GLN B N 1
ATOM 2006 C CA . GLN B 1 102 ? -16.219 -12.797 6.434 1 88.94 102 GLN B CA 1
ATOM 2007 C C . GLN B 1 102 ? -15.523 -11.461 6.199 1 88.94 102 GLN B C 1
ATOM 2009 O O . GLN B 1 102 ? -15.906 -10.445 6.773 1 88.94 102 GLN B O 1
ATOM 2014 N N . VAL B 1 103 ? -14.492 -11.523 5.445 1 86.56 103 VAL B N 1
ATOM 2015 C CA . VAL B 1 103 ? -13.773 -10.32 5.051 1 86.56 103 VAL B CA 1
ATOM 2016 C C . VAL B 1 103 ? -14.117 -9.961 3.605 1 86.56 103 VAL B C 1
ATOM 2018 O O . VAL B 1 103 ? -14 -10.797 2.707 1 86.56 103 VAL B O 1
ATOM 2021 N N . ARG B 1 104 ? -14.617 -8.773 3.41 1 90.06 104 ARG B N 1
ATOM 2022 C CA . ARG B 1 104 ? -15.023 -8.328 2.08 1 90.06 104 ARG B CA 1
ATOM 2023 C C . ARG B 1 104 ? -14.289 -7.051 1.679 1 90.06 104 ARG B C 1
ATOM 2025 O O . ARG B 1 104 ? -14.109 -6.148 2.496 1 90.06 104 ARG B O 1
ATOM 2032 N N . ARG B 1 105 ? -13.844 -7.035 0.405 1 90.88 105 ARG B N 1
ATOM 2033 C CA . ARG B 1 105 ? -13.25 -5.871 -0.243 1 90.88 105 ARG B CA 1
ATOM 2034 C C . ARG B 1 105 ? -12.086 -5.328 0.574 1 90.88 105 ARG B C 1
ATOM 2036 O O . ARG B 1 105 ? -11.961 -4.113 0.76 1 90.88 105 ARG B O 1
ATOM 2043 N N . ASN B 1 106 ? -11.32 -6.262 1.095 1 89.69 106 ASN B N 1
ATOM 2044 C CA . ASN B 1 106 ? -10.102 -5.828 1.78 1 89.69 106 ASN B CA 1
ATOM 2045 C C . ASN B 1 106 ? -9.055 -5.309 0.797 1 89.69 106 ASN B C 1
ATOM 2047 O O . ASN B 1 106 ? -8.516 -6.078 -0.001 1 89.69 106 ASN B O 1
ATOM 2051 N N . PRO B 1 107 ? -8.758 -4.008 0.89 1 90.31 107 PRO B N 1
ATOM 2052 C CA . PRO B 1 107 ? -7.879 -3.422 -0.125 1 90.31 107 PRO B CA 1
ATOM 2053 C C . PRO B 1 107 ? -6.406 -3.742 0.114 1 90.31 107 PRO B C 1
ATOM 2055 O O . PRO B 1 107 ? -5.988 -3.934 1.26 1 90.31 107 PRO B O 1
ATOM 2058 N N . TRP B 1 108 ? -5.695 -3.801 -0.97 1 92.06 108 TRP B N 1
ATOM 2059 C CA . TRP B 1 108 ? -4.254 -4.02 -0.917 1 92.06 108 TRP B CA 1
ATOM 2060 C C . TRP B 1 108 ? -3.557 -3.344 -2.092 1 92.06 108 TRP B C 1
ATOM 2062 O O . TRP B 1 108 ? -4.199 -2.99 -3.084 1 92.06 108 TRP B O 1
ATOM 2072 N N . ILE B 1 109 ? -2.26 -3.07 -1.951 1 94.31 109 ILE B N 1
ATOM 2073 C CA . ILE B 1 109 ? -1.38 -2.666 -3.041 1 94.31 109 ILE B CA 1
ATOM 2074 C C . ILE B 1 109 ? -0.285 -3.713 -3.234 1 94.31 109 ILE B C 1
ATOM 2076 O O . ILE B 1 109 ? 0.402 -4.086 -2.281 1 94.31 109 ILE B O 1
ATOM 2080 N N . GLY B 1 110 ? -0.177 -4.176 -4.383 1 95 110 GLY B N 1
ATOM 2081 C CA . GLY B 1 110 ? 0.897 -5.094 -4.734 1 95 110 GLY B CA 1
ATOM 2082 C C . GLY B 1 110 ? 1.945 -4.465 -5.633 1 95 110 GLY B C 1
ATOM 2083 O O . GLY B 1 110 ? 1.613 -3.717 -6.559 1 95 110 GLY B O 1
ATOM 2084 N N . ARG B 1 111 ? 3.193 -4.789 -5.359 1 95.94 111 ARG B N 1
ATOM 2085 C CA . ARG B 1 111 ? 4.285 -4.441 -6.262 1 95.94 111 ARG B CA 1
ATOM 2086 C C . ARG B 1 111 ? 4.84 -5.68 -6.961 1 95.94 111 ARG B C 1
ATOM 2088 O O . ARG B 1 111 ? 5.18 -6.664 -6.305 1 95.94 111 ARG B O 1
ATOM 2095 N N . PHE B 1 112 ? 4.938 -5.582 -8.266 1 97.38 112 PHE B N 1
ATOM 2096 C CA . PHE B 1 112 ? 5.535 -6.621 -9.094 1 97.38 112 PHE B CA 1
ATOM 2097 C C . PHE B 1 112 ? 6.852 -6.141 -9.695 1 97.38 112 PHE B C 1
ATOM 2099 O O . PHE B 1 112 ? 6.93 -5.035 -10.234 1 97.38 112 PHE B O 1
ATOM 2106 N N . VAL B 1 113 ? 7.844 -6.938 -9.523 1 97.5 113 VAL B N 1
ATOM 2107 C CA . VAL B 1 113 ? 9 -6.898 -10.414 1 97.5 113 VAL B CA 1
ATOM 2108 C C . VAL B 1 113 ? 9.008 -8.141 -11.297 1 97.5 113 VAL B C 1
ATOM 2110 O O . VAL B 1 113 ? 8.914 -9.266 -10.797 1 97.5 113 VAL B O 1
ATOM 2113 N N . THR B 1 114 ? 9.094 -7.91 -12.562 1 98.56 114 THR B N 1
ATOM 2114 C CA . THR B 1 114 ? 8.984 -9.047 -13.477 1 98.56 114 THR B CA 1
ATOM 2115 C C . THR B 1 114 ? 10.266 -9.195 -14.297 1 98.56 114 THR B C 1
ATOM 2117 O O . THR B 1 114 ? 11.141 -8.328 -14.266 1 98.56 114 THR B O 1
ATOM 2120 N N . THR B 1 115 ? 10.328 -10.32 -15.023 1 98.5 115 THR B N 1
ATOM 2121 C CA . THR B 1 115 ? 11.469 -10.586 -15.891 1 98.5 115 THR B CA 1
ATOM 2122 C C . THR B 1 115 ? 11.391 -9.75 -17.172 1 98.5 115 THR B C 1
ATOM 2124 O O . THR B 1 115 ? 12.367 -9.633 -17.906 1 98.5 115 THR B O 1
ATOM 2127 N N . GLY B 1 116 ? 10.266 -9.203 -17.469 1 97.88 116 GLY B N 1
ATOM 2128 C CA . GLY B 1 116 ? 10.07 -8.477 -18.703 1 97.88 116 GLY B CA 1
ATOM 2129 C C . GLY B 1 116 ? 9.898 -9.383 -19.906 1 97.88 116 GLY B C 1
ATOM 2130 O O . GLY B 1 116 ? 9.742 -10.594 -19.766 1 97.88 116 GLY B O 1
ATOM 2131 N N . GLY B 1 117 ? 9.68 -8.664 -21.047 1 97.38 117 GLY B N 1
ATOM 2132 C CA . GLY B 1 117 ? 9.57 -9.398 -22.297 1 97.38 117 GLY B CA 1
ATOM 2133 C C . GLY B 1 117 ? 8.156 -9.82 -22.625 1 97.38 117 GLY B C 1
ATOM 2134 O O . GLY B 1 117 ? 7.199 -9.32 -22.031 1 97.38 117 GLY B O 1
ATOM 2135 N N . GLU B 1 118 ? 8.023 -10.742 -23.547 1 97.75 118 GLU B N 1
ATOM 2136 C CA . GLU B 1 118 ? 6.738 -11.172 -24.078 1 97.75 118 GLU B CA 1
ATOM 2137 C C . GLU B 1 118 ? 6.051 -12.164 -23.141 1 97.75 118 GLU B C 1
ATOM 2139 O O . GLU B 1 118 ? 4.824 -12.258 -23.125 1 97.75 118 GLU B O 1
ATOM 2144 N N . LYS B 1 119 ? 6.836 -12.914 -22.453 1 98.44 119 LYS B N 1
ATOM 2145 C CA . LYS B 1 119 ? 6.336 -13.898 -21.484 1 98.44 119 LYS B CA 1
ATOM 2146 C C . LYS B 1 119 ? 6.93 -13.656 -20.109 1 98.44 119 LYS B C 1
ATOM 2148 O O . LYS B 1 119 ? 7.699 -14.477 -19.594 1 98.44 119 LYS B O 1
ATOM 2153 N N . PRO B 1 120 ? 6.555 -12.555 -19.5 1 98.81 120 PRO B N 1
ATOM 2154 C CA . PRO B 1 120 ? 7.148 -12.188 -18.203 1 98.81 120 PRO B CA 1
ATOM 2155 C C . PRO B 1 120 ? 6.754 -13.141 -17.078 1 98.81 120 PRO B C 1
ATOM 2157 O O . PRO B 1 120 ? 5.672 -13.734 -17.109 1 98.81 120 PRO B O 1
ATOM 2160 N N . LEU B 1 121 ? 7.66 -13.297 -16.156 1 98.94 121 LEU B N 1
ATOM 2161 C CA . LEU B 1 121 ? 7.434 -13.984 -14.883 1 98.94 121 LEU B CA 1
ATOM 2162 C C . LEU B 1 121 ? 7.652 -13.031 -13.711 1 98.94 121 LEU B C 1
ATOM 2164 O O . LEU B 1 121 ? 8.344 -12.023 -13.844 1 98.94 121 LEU B O 1
ATOM 2168 N N . ILE B 1 122 ? 7.059 -13.391 -12.57 1 98.81 122 ILE B N 1
ATOM 2169 C CA . ILE B 1 122 ? 7.227 -12.602 -11.359 1 98.81 122 ILE B CA 1
ATOM 2170 C C . ILE B 1 122 ? 8.578 -12.914 -10.727 1 98.81 122 ILE B C 1
ATOM 2172 O O . ILE B 1 122 ? 8.883 -14.07 -10.422 1 98.81 122 ILE B O 1
ATOM 2176 N N . LYS B 1 123 ? 9.352 -11.906 -10.531 1 98.19 123 LYS B N 1
ATOM 2177 C CA . LYS B 1 123 ? 10.617 -12.039 -9.82 1 98.19 123 LYS B CA 1
ATOM 2178 C C . LYS B 1 123 ? 10.477 -11.633 -8.359 1 98.19 123 LYS B C 1
ATOM 2180 O O . LYS B 1 123 ? 11.109 -12.227 -7.477 1 98.19 123 LYS B O 1
ATOM 2185 N N . ASP B 1 124 ? 9.758 -10.609 -8.133 1 96.69 124 ASP B N 1
ATOM 2186 C CA . ASP B 1 124 ? 9.508 -10.07 -6.801 1 96.69 124 ASP B CA 1
ATOM 2187 C C . ASP B 1 124 ? 8.062 -9.594 -6.66 1 96.69 124 ASP B C 1
ATOM 2189 O O . ASP B 1 124 ? 7.559 -8.852 -7.508 1 96.69 124 ASP B O 1
ATOM 2193 N N . TYR B 1 125 ? 7.426 -10.133 -5.727 1 96.81 125 TYR B N 1
ATOM 2194 C CA . TYR B 1 125 ? 6.051 -9.758 -5.406 1 96.81 125 TYR B CA 1
ATOM 2195 C C . TYR B 1 125 ? 5.922 -9.352 -3.945 1 96.81 125 TYR B C 1
ATOM 2197 O O . TYR B 1 125 ? 6.172 -10.156 -3.045 1 96.81 125 TYR B O 1
ATOM 2205 N N . TYR B 1 126 ? 5.555 -8.086 -3.742 1 92.56 126 TYR B N 1
ATOM 2206 C CA . TYR B 1 126 ? 5.398 -7.512 -2.412 1 92.56 126 TYR B CA 1
ATOM 2207 C C . TYR B 1 126 ? 4.02 -6.887 -2.246 1 92.56 126 TYR B C 1
ATOM 2209 O O . TYR B 1 126 ? 3.594 -6.082 -3.078 1 92.56 126 TYR B O 1
ATOM 2217 N N . VAL B 1 127 ? 3.328 -7.246 -1.156 1 93 127 VAL B N 1
ATOM 2218 C CA . VAL B 1 127 ? 1.975 -6.73 -0.976 1 93 127 VAL B CA 1
ATOM 2219 C C . VAL B 1 127 ? 1.889 -5.949 0.334 1 93 127 VAL B C 1
ATOM 2221 O O . VAL B 1 127 ? 2.283 -6.453 1.39 1 93 127 VAL B O 1
ATOM 2224 N N . TRP B 1 128 ? 1.407 -4.727 0.2 1 90.31 128 TRP B N 1
ATOM 2225 C CA . TRP B 1 128 ? 0.941 -3.984 1.366 1 90.31 128 TRP B CA 1
ATOM 2226 C C . TRP B 1 128 ? -0.535 -4.262 1.634 1 90.31 128 TRP B C 1
ATOM 2228 O O . TRP B 1 128 ? -1.39 -3.971 0.793 1 90.31 128 TRP B O 1
ATOM 2238 N N . VAL B 1 129 ? -0.781 -4.859 2.77 1 87.81 129 VAL B N 1
ATOM 2239 C CA . VAL B 1 129 ? -2.154 -5.199 3.129 1 87.81 129 VAL B CA 1
ATOM 2240 C C . VAL B 1 129 ? -2.305 -5.203 4.648 1 87.81 129 VAL B C 1
ATOM 2242 O O . VAL B 1 129 ? -1.34 -5.457 5.375 1 87.81 129 VAL B O 1
ATOM 2245 N N . ARG B 1 130 ? -3.479 -4.762 5.043 1 77.94 130 ARG B N 1
ATOM 2246 C CA . ARG B 1 130 ? -3.877 -4.914 6.441 1 77.94 130 ARG B CA 1
ATOM 2247 C C . ARG B 1 130 ? -5.09 -5.832 6.566 1 77.94 130 ARG B C 1
ATOM 2249 O O . ARG B 1 130 ? -6.117 -5.605 5.922 1 77.94 130 ARG B O 1
ATOM 2256 N N . PHE B 1 131 ? -4.828 -6.879 7.297 1 70.94 131 PHE B N 1
ATOM 2257 C CA . PHE B 1 131 ? -5.945 -7.785 7.527 1 70.94 131 PHE B CA 1
ATOM 2258 C C . PHE B 1 131 ? -6.676 -7.43 8.812 1 70.94 131 PHE B C 1
ATOM 2260 O O . PHE B 1 131 ? -6.059 -6.965 9.773 1 70.94 131 PHE B O 1
ATOM 2267 N N . PRO B 1 132 ? -7.996 -7.559 8.773 1 62.75 132 PRO B N 1
ATOM 2268 C CA . PRO B 1 132 ? -8.703 -7.348 10.039 1 62.75 132 PRO B CA 1
ATOM 2269 C C . PRO B 1 132 ? -8.172 -8.234 11.164 1 62.75 132 PRO B C 1
ATOM 2271 O O . PRO B 1 132 ? -7.648 -9.32 10.906 1 62.75 132 PRO B O 1
ATOM 2274 N N . SER B 1 133 ? -7.906 -7.734 12.414 1 49.59 133 SER B N 1
ATOM 2275 C CA . SER B 1 133 ? -7.332 -8.438 13.555 1 49.59 133 SER B CA 1
ATOM 2276 C C . SER B 1 133 ? -7.734 -9.914 13.555 1 49.59 133 SER B C 1
ATOM 2278 O O . SER B 1 133 ? -8.922 -10.234 13.5 1 49.59 133 SER B O 1
ATOM 2280 N N . MET B 1 134 ? -7.094 -10.664 12.984 1 38.19 134 MET B N 1
ATOM 2281 C CA . MET B 1 134 ? -7.312 -12.086 13.234 1 38.19 134 MET B CA 1
ATOM 2282 C C . MET B 1 134 ? -7.359 -12.359 14.734 1 38.19 134 MET B C 1
ATOM 2284 O O . MET B 1 134 ? -8.008 -13.312 15.172 1 38.19 134 MET B O 1
ATOM 2288 N N . GLN B 1 135 ? -6.156 -12.32 15.531 1 32.5 135 GLN B N 1
ATOM 2289 C CA . GLN B 1 135 ? -6.117 -12.727 16.938 1 32.5 135 GLN B CA 1
ATOM 2290 C C . GLN B 1 135 ? -6.945 -11.773 17.797 1 32.5 135 GLN B C 1
ATOM 2292 O O . GLN B 1 135 ? -7.012 -10.578 17.531 1 32.5 135 GLN B O 1
ATOM 2297 N N . GLY B 1 136 ? -7.828 -12.172 18.844 1 32.69 136 GLY B N 1
ATOM 2298 C CA . GLY B 1 136 ? -8.445 -11.578 20.016 1 32.69 136 GLY B CA 1
ATOM 2299 C C . GLY B 1 136 ? -7.746 -10.312 20.484 1 32.69 136 GLY B C 1
ATOM 2300 O O . GLY B 1 136 ? -8.398 -9.367 20.938 1 32.69 136 GLY B O 1
ATOM 2301 N N . ASP B 1 137 ? -6.598 -10.352 21.172 1 32.5 137 ASP B N 1
ATOM 2302 C CA . ASP B 1 137 ? -5.961 -9.469 22.141 1 32.5 137 ASP B CA 1
ATOM 2303 C C . ASP B 1 137 ? -5.441 -8.203 21.469 1 32.5 137 ASP B C 1
ATOM 2305 O O . ASP B 1 137 ? -5.469 -7.121 22.062 1 32.5 137 ASP B O 1
ATOM 2309 N N . VAL B 1 138 ? -4.246 -8.297 20.859 1 33.03 138 VAL B N 1
ATOM 2310 C CA . VAL B 1 138 ? -3.58 -7.012 20.688 1 33.03 138 VAL B CA 1
ATOM 2311 C C . VAL B 1 138 ? -4.312 -6.188 19.625 1 33.03 138 VAL B C 1
ATOM 2313 O O . VAL B 1 138 ? -4.68 -6.703 18.562 1 33.03 138 VAL B O 1
ATOM 2316 N N . ALA B 1 139 ? -5.074 -5.145 20.094 1 32.94 139 ALA B N 1
ATOM 2317 C CA . ALA B 1 139 ? -5.578 -4.031 19.281 1 32.94 139 ALA B CA 1
ATOM 2318 C C . ALA B 1 139 ? -4.762 -3.863 18.016 1 32.94 139 ALA B C 1
ATOM 2320 O O . ALA B 1 139 ? -3.586 -3.494 18.062 1 32.9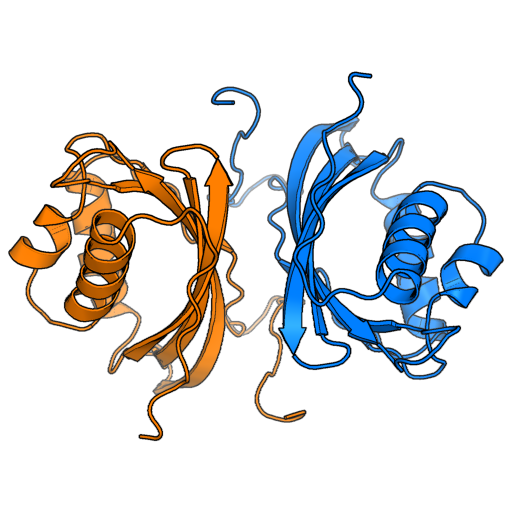4 139 ALA B O 1
ATOM 2321 N N . ASP B 1 140 ? -4.801 -4.809 17.281 1 34.28 140 ASP B N 1
ATOM 2322 C CA . ASP B 1 140 ? -4.09 -4.531 16.047 1 34.28 140 ASP B CA 1
ATOM 2323 C C . ASP B 1 140 ? -4.488 -3.168 15.477 1 34.28 140 ASP B C 1
ATOM 2325 O O . ASP B 1 140 ? -5.637 -2.969 15.078 1 34.28 140 ASP B O 1
ATOM 2329 N N . PRO B 1 141 ? -4.012 -2.229 15.914 1 31.58 141 PRO B N 1
ATOM 2330 C CA . PRO B 1 141 ? -4.414 -0.861 15.578 1 31.58 141 PRO B CA 1
ATOM 2331 C C . PRO B 1 141 ? -4.656 -0.667 14.086 1 31.58 141 PRO B C 1
ATOM 2333 O O . PRO B 1 141 ? -5.141 0.386 13.664 1 31.58 141 PRO B O 1
ATOM 2336 N N . TYR B 1 142 ? -4.246 -1.707 13.414 1 33.41 142 TYR B N 1
ATOM 2337 C CA . TYR B 1 142 ? -4.277 -1.49 11.969 1 33.41 142 TYR B CA 1
ATOM 2338 C C . TYR B 1 142 ? -5.531 -2.094 11.352 1 33.41 142 TYR B C 1
ATOM 2340 O O . TYR B 1 142 ? -5.641 -2.191 10.125 1 33.41 142 TYR B O 1
ATOM 2348 N N . VAL B 1 143 ? -6.375 -2.764 12.195 1 30.73 143 VAL B N 1
ATOM 2349 C CA . VAL B 1 143 ? -7.598 -3.346 11.648 1 30.73 143 VAL B CA 1
ATOM 2350 C C . VAL B 1 143 ? -8.555 -2.232 11.234 1 30.73 143 VAL B C 1
ATOM 2352 O O . VAL B 1 143 ? -8.938 -1.394 12.047 1 30.73 143 VAL B O 1
ATOM 2355 N N . ILE B 1 144 ? -8.531 -1.872 9.922 1 29.55 144 ILE B N 1
ATOM 2356 C CA . ILE B 1 144 ? -9.531 -0.967 9.359 1 29.55 144 ILE B CA 1
ATOM 2357 C C . ILE B 1 144 ? -10.859 -1.697 9.219 1 29.55 144 ILE B C 1
ATOM 2359 O O . ILE B 1 144 ? -10.922 -2.785 8.641 1 29.55 144 ILE B O 1
ATOM 2363 N N . ASP B 1 145 ? -11.781 -1.482 10.125 1 29.2 145 ASP B N 1
ATOM 2364 C CA . ASP B 1 145 ? -13.164 -1.871 9.852 1 29.2 145 ASP B CA 1
ATOM 2365 C C . ASP B 1 145 ? -13.672 -1.23 8.562 1 29.2 145 ASP B C 1
ATOM 2367 O O . ASP B 1 145 ? -14 -0.043 8.547 1 29.2 145 ASP B O 1
ATOM 2371 N N . ASN B 1 146 ? -13.25 -1.669 7.477 1 27.2 146 ASN B N 1
ATOM 2372 C CA . ASN B 1 146 ? -13.695 -1.219 6.16 1 27.2 146 ASN B CA 1
ATOM 2373 C C . ASN B 1 146 ? -15.203 -1.357 6.008 1 27.2 146 ASN B C 1
ATOM 2375 O O . ASN B 1 146 ? -15.766 -0.997 4.969 1 27.2 146 ASN B O 1
ATOM 2379 N N . ARG B 1 147 ? -15.938 -2.074 6.793 1 27.05 147 ARG B N 1
ATOM 2380 C CA . ARG B 1 147 ? -17.359 -2.248 6.574 1 27.05 147 ARG B CA 1
ATOM 2381 C C . ARG B 1 147 ? -18.094 -0.905 6.578 1 27.05 147 ARG B C 1
ATOM 2383 O O . ARG B 1 147 ? -19.078 -0.722 5.859 1 27.05 147 ARG B O 1
ATOM 2390 N N . THR B 1 148 ? -17.797 -0.175 7.457 1 24.47 148 THR B N 1
ATOM 2391 C CA . THR B 1 148 ? -18.859 0.803 7.711 1 24.47 148 THR B CA 1
ATOM 2392 C C . THR B 1 148 ? -18.719 2.004 6.781 1 24.47 148 THR B C 1
ATOM 2394 O O . THR B 1 148 ? -19.641 2.799 6.637 1 24.47 148 THR B O 1
ATOM 2397 N N . ARG B 1 149 ? -17.531 2.57 6.598 1 25.89 149 ARG B N 1
ATOM 2398 C CA . ARG B 1 149 ? -17.672 3.938 6.105 1 25.89 149 ARG B CA 1
ATOM 2399 C C . ARG B 1 149 ? -17.734 3.967 4.582 1 25.89 149 ARG B C 1
ATOM 2401 O O . ARG B 1 149 ? -17.203 4.879 3.949 1 25.89 149 ARG B O 1
ATOM 2408 N N . VAL B 1 150 ? -17.875 2.898 3.887 1 20.12 150 VAL B N 1
ATOM 2409 C CA . VAL B 1 150 ? -18.281 3.156 2.508 1 20.12 150 VAL B CA 1
ATOM 2410 C C . VAL B 1 150 ? -19.578 3.961 2.486 1 20.12 150 VAL B C 1
ATOM 2412 O O . VAL B 1 150 ? -20.516 3.664 3.234 1 20.12 150 VAL B O 1
#

Secondary structure (DSSP, 8-state):
------EE-TT--HHHHHHHHHHHHHHTSS-HHHHHTTEEEEEEEESSSEEEHHHHHHHHHHHHHHHEEEEEEEEEEEEEEETTEEEEEEEEEEEETTT--EEEEEEEEEEEEE--SSS--EEEEEEEE-----SSSS--TT----SS--/---PPPEE-TT--HHHHHHHHHHHHHHTSS-HHHHHTTEEEEEEEESSSEEEHHHHHHHHHHHHHHHEEEEEEEEEEEEEEETTEEEEEEEEEEEETTT-PEEEEEEEEEEEEE--SSS--EEEEEEEE-----SSSS--TT----SS--

Organism: NCBI:txid879819

InterPro domains:
  IPR032710 NTF2-like domain superfamily [SSF54427] (19-126)

Sequence (300 aa):
MASQEQVVAPGVPASAVSLIDTFYRVSDLPTDDEYMACFAPDAVFNIMKERVGHDEILQSRKWGKTTRTGQVHRWSHIWTTGPDVYYVLGDIDFDRTADGAQVRRNPWIGRFVTTGGEKPLIKDYYVWVRFPSMQGDVADPYVIDNRTRVMASQEQVVAPGVPASAVSLIDTFYRVSDLPTDDEYMACFAPDAVFNIMKERVGHDEILQSRKWGKTTRTGQVHRWSHIWTTGPDVYYVLGDIDFDRTADGAQVRRNPWIGRFVTTGGEKPLIKDYYVWVRFPSMQGDVADPYVIDNRTRV

Solvent-accessible surface area (backbone atoms only — not comparable to full-atom values): 16283 Å² total; per-residue (Å²): 124,84,79,66,71,68,46,73,41,88,88,62,51,68,41,56,51,50,45,54,53,49,47,43,56,33,67,53,45,93,49,60,65,71,42,54,67,43,44,36,71,73,16,36,41,31,64,52,44,79,26,60,21,55,66,43,45,50,51,50,52,56,50,46,60,64,50,34,41,80,47,45,62,46,63,32,38,39,43,61,88,51,90,47,31,35,38,32,39,30,29,31,30,32,28,32,56,88,78,60,48,76,44,62,64,43,54,34,40,36,39,38,32,40,72,40,73,81,78,43,28,35,40,32,38,38,38,44,67,66,67,61,59,76,70,92,72,69,77,44,47,48,42,68,76,59,72,70,77,109,125,85,80,66,71,69,46,72,42,87,90,61,51,68,41,57,51,50,44,53,52,48,47,44,57,33,67,54,45,94,50,59,64,70,42,53,66,43,43,36,71,74,16,36,40,31,66,60,44,74,27,62,22,55,66,43,44,51,52,48,51,56,51,48,62,64,50,36,42,79,49,45,64,47,64,33,38,38,42,61,88,53,90,46,31,36,38,34,40,30,28,32,30,32,28,31,56,89,78,59,49,76,45,68,68,43,54,34,41,35,38,38,32,41,71,40,73,81,76,43,29,35,41,32,38,40,37,42,66,63,64,60,60,76,69,92,71,69,78,46,45,48,39,67,76,69,77,67,80,114

Radius of gyration: 19.35 Å; Cα contacts (8 Å, |Δi|>4): 566; chains: 2; bounding box: 41×51×46 Å

Foldseek 3Di:
DPQAAAEEDPPDDPLNVVLVVQLQVCLQPPDLVSNLVQADQQAWAAEPDIDTGSVRVSVVSVVVCQFKHPKHKDWHYWDAPDPQKIKTWIFMWIATPVPRDTDPRFIKIKIFRWPDDNNIHTRYIYMDGDDAPPDDDDCPVVRPPPPPPD/DPQAAAEEDPPDDPLNVVLVVQLQVCLQPPDLVSNLVQADQQAWAAEPDIDTGSVRVSVVSVVVCQFKHPKHKDWHYWDAPDPQKIKTWIFMWIATPVPRDTDPRFIKIKIFRWPDDNNIHTRYIYMDGDDAPPDDDDCPVRRPPPPPDD

Nearest PDB structures (foldseek):
  8th5-assembly4_D  TM=7.502E-01  e=9.412E-06  Homo sapiens
  8th6-assembly1_D  TM=6.779E-01  e=2.900E-06  Homo sapiens
  3ujm-assembly1_B  TM=7.232E-01  e=5.015E-05  Drosophila melanogaster
  8v1l-assembly2_D  TM=7.017E-01  e=2.871E-05  Homo sapiens
  8v1l-assembly3_F-2  TM=6.212E-01  e=3.679E-05  Homo sapiens